Protein AF-0000000069710092 (afdb_homodimer)

Sequence (362 aa):
MDEVNGLPTQELNSLVKEAEQNPEAASFTFRSVTEWTGGFSNLTRIGEFEHAGETVDSPQFEIVGDEPEELLGDREGPNAVELLLGAIGSCLSVTYAGHATAKGIEIDDMEFEFEGALDLRGFFGLGDVRAGYDEIDCTAHIETEAPDEAIEELHEEVRQTSPLYDNVTNQVDLNINLEIEMDEVNGLPTQELNSLVKEAEQNPEAASFTFRSVTEWTGGFSNLTRIGEFEHAGETVDSPQFEIVGDEPEELLGDREGPNAVELLLGAIGSCLSVTYAGHATAKGIEIDDMEFEFEGALDLRGFFGLGDVRAGYDEIDCTAHIETEAPDEAIEELHEEVRQTSPLYDNVTNQVDLNINLEIE

InterPro domains:
  IPR003718 OsmC/Ohr conserved domain [PF02566] (73-176)
  IPR015946 K homology domain-like, alpha/beta [G3DSA:3.30.300.20] (1-168)
  IPR036102 OsmC/Ohr superfamily [SSF82784] (5-179)
  IPR052924 OsmC/Ohr hydroperoxide reductase [PTHR35368] (10-179)

Secondary structure (DSSP, 8-state):
--EETTEEHHHHHHHHHHHHH-GGGGEEEEEEEEEEEETTEEEEEE--EEETTEEE--PPEEEEE---GGGT---SS--HHHHHHHHHHHHHHHHHHHHHHHTT---SEEEEEEEEEEEHHHHTT-SS--SS-SEEEEEEEEE-SS-HHHHHHHHHHHHHH-HHHHHHHS--EEEEEEEE-/--EETTEEHHHHHHHHHHHHH-GGGGEEEEEEEEEEEETTEEEEEE--EEETTEEE--PPEEEEE---GGGT---SS--HHHHHHHHHHHHHHHHHHHHHHHTT---SEEEEEEEEEEEHHHHTT-SS--SS-SEEEEEEEEE-SS-HHHHHHHHHHHHHH-HHHHHHHS--EEEEEEEE-

Nearest PDB structures (foldseek):
  2opl-assembly1_A  TM=9.654E-01  e=7.007E-20  Geobacter sulfurreducens
  2onf-assembly1_B  TM=8.599E-01  e=3.903E-05  Thermoplasma acidophilum
  2pn2-assembly1_A-2  TM=8.086E-01  e=4.675E-05  Psychrobacter arcticus 273-4
  6mjn-assembly2_C  TM=7.546E-01  e=2.890E-05  Legionella pneumophila
  3cje-assembly1_A-2  TM=5.849E-01  e=9.614E-05  Jannaschia sp. CCS1

Organism: NCBI:txid1604004

Radius of gyration: 20.35 Å; Cα contacts (8 Å, |Δi|>4): 922; chains: 2; bounding box: 46×61×43 Å

Solvent-accessible surface area (backbone atoms only — not comparable to full-atom values): 17662 Å² total; per-residue (Å²): 133,68,63,39,54,71,32,54,42,65,60,51,53,48,49,53,51,45,25,72,74,32,63,60,71,20,32,36,34,43,38,27,37,23,34,51,71,49,33,40,31,28,42,26,40,35,44,49,33,31,48,52,89,36,80,40,86,49,76,75,45,78,46,55,27,11,27,48,60,95,72,71,20,83,47,82,27,54,35,31,72,43,35,39,50,39,16,41,33,39,28,49,44,30,35,48,41,52,55,30,30,76,70,69,49,60,59,78,42,41,36,32,43,37,38,36,47,36,45,49,31,6,50,72,66,40,79,98,45,63,27,22,48,64,41,36,43,29,42,37,38,39,28,44,86,63,57,66,68,60,53,52,53,49,50,54,51,32,62,70,16,18,29,46,54,39,29,34,53,30,65,24,50,71,45,73,46,80,41,83,78,131,67,63,39,54,72,31,55,44,66,61,51,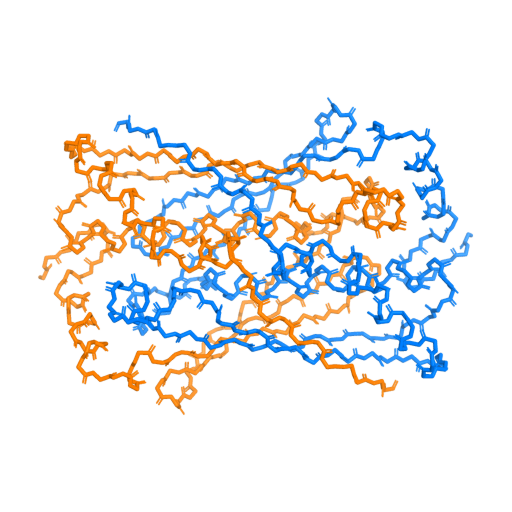53,47,50,52,52,46,26,73,76,32,61,59,72,20,32,35,35,43,37,29,37,23,36,52,70,49,32,40,32,28,40,25,40,36,43,49,33,31,49,54,89,36,80,40,88,49,76,73,44,80,47,54,26,11,26,47,60,96,72,72,21,83,46,81,27,54,34,32,70,45,35,38,50,39,16,42,33,39,27,49,44,31,36,48,42,53,54,29,30,77,70,70,48,58,60,76,42,42,38,32,43,38,39,34,46,36,46,51,32,6,50,72,66,39,82,99,45,64,27,22,49,65,41,36,44,30,41,37,38,38,30,44,86,63,57,67,67,60,51,54,53,48,50,56,50,33,62,70,15,19,30,46,54,39,30,35,53,30,66,24,52,73,44,74,46,80,41,83,78

pLDDT: mean 97.92, std 3.1, range [60.72, 99.0]

Foldseek 3Di:
DDDALNDDLVVLVVVVVCCVVPVLQVDKAFDKDKADDDDFKIKIKGFWIDGSRHIDGGDIDIAIEWDDVVVPTPCPHHHPLVVLVVVLQVLLVVLLSSVCSNVVFHWPDKDKDKDFDADCCCVVVHDPGHGHTPDMDMDIDTHGPDDPVVVVVSVVVSCVPRPSNPPVVDPDDDDDDDDDD/DDDALNDDLVVLVVLVVCCVVPVLQVDKAFDKDKADDDDFKIKIKGFWIDGSRHIDGGDIDIAIEWDDVVVPTPCPHHHPLVVLVVVLQVLLVVLLSSVCSNVVFHWPDKDKDKDFDADCCCVVVHDDGHGHTPDMDMDIDTHGPDDPVVVVVSVVVSCVPRPSNPPVVDPDDDDDDDDDD

Structure (mmCIF, N/CA/C/O backbone):
data_AF-0000000069710092-model_v1
#
loop_
_entity.id
_entity.type
_entity.pdbx_description
1 polymer 'OsmC family protein'
#
loop_
_atom_site.group_PDB
_atom_site.id
_atom_site.type_symbol
_atom_site.label_atom_id
_atom_site.label_alt_id
_atom_site.label_comp_id
_atom_site.label_asym_id
_atom_site.label_entity_id
_atom_site.label_seq_id
_atom_site.pdbx_PDB_ins_code
_atom_site.Cartn_x
_atom_site.Cartn_y
_atom_site.Cartn_z
_atom_site.occupancy
_atom_site.B_iso_or_equiv
_atom_site.auth_seq_id
_atom_site.auth_comp_id
_atom_site.auth_asym_id
_atom_site.auth_atom_id
_atom_site.pdbx_PDB_model_num
ATOM 1 N N . MET A 1 1 ? -5.082 -35.406 -2.625 1 60.72 1 MET A N 1
ATOM 2 C CA . MET A 1 1 ? -5.336 -34.281 -3.533 1 60.72 1 MET A CA 1
ATOM 3 C C . MET A 1 1 ? -4.035 -33.562 -3.898 1 60.72 1 MET A C 1
ATOM 5 O O . MET A 1 1 ? -3.131 -33.469 -3.068 1 60.72 1 MET A O 1
ATOM 9 N N . ASP A 1 2 ? -3.771 -33.25 -5.254 1 88.69 2 ASP A N 1
ATOM 10 C CA . ASP A 1 2 ? -2.457 -32.812 -5.691 1 88.69 2 ASP A CA 1
ATOM 11 C C . ASP A 1 2 ? -2.207 -31.359 -5.266 1 88.69 2 ASP A C 1
ATOM 13 O O . ASP A 1 2 ? -3.109 -30.516 -5.332 1 88.69 2 ASP A O 1
ATOM 17 N N . GLU A 1 3 ? -1.339 -31.188 -4.41 1 95.38 3 GLU A N 1
ATOM 18 C CA . GLU A 1 3 ? -0.888 -29.891 -3.918 1 95.38 3 GLU A CA 1
ATOM 19 C C . GLU A 1 3 ? 0.403 -29.453 -4.609 1 95.38 3 GLU A C 1
ATOM 21 O O . GLU A 1 3 ? 1.307 -30.266 -4.812 1 95.38 3 GLU A O 1
ATOM 26 N N . VAL A 1 4 ? 0.345 -28.219 -5.141 1 97.69 4 VAL A N 1
ATOM 27 C CA . VAL A 1 4 ? 1.539 -27.578 -5.676 1 97.69 4 VAL A CA 1
ATOM 28 C C . VAL A 1 4 ? 1.741 -26.219 -5.012 1 97.69 4 VAL A C 1
ATOM 30 O O . VAL A 1 4 ? 0.796 -25.438 -4.883 1 97.69 4 VAL A O 1
ATOM 33 N N . ASN A 1 5 ? 2.98 -25.969 -4.469 1 98.56 5 ASN A N 1
ATOM 34 C CA . ASN A 1 5 ? 3.334 -24.688 -3.854 1 98.56 5 ASN A CA 1
ATOM 35 C C . ASN A 1 5 ? 2.473 -24.406 -2.629 1 98.56 5 ASN A C 1
ATOM 37 O O . ASN A 1 5 ? 2.18 -23.25 -2.33 1 98.56 5 ASN A O 1
ATOM 41 N N . GLY A 1 6 ? 1.944 -25.375 -2.006 1 98.06 6 GLY A N 1
ATOM 42 C CA . GLY A 1 6 ? 1.119 -25.203 -0.822 1 98.06 6 GLY A CA 1
ATOM 43 C C . GLY A 1 6 ? -0.335 -24.906 -1.145 1 98.06 6 GLY A C 1
ATOM 44 O O . GLY A 1 6 ? -1.106 -24.516 -0.267 1 98.06 6 GLY A O 1
ATOM 45 N N . LEU A 1 7 ? -0.777 -25.094 -2.416 1 98.62 7 LEU A N 1
ATOM 46 C CA . LEU A 1 7 ? -2.145 -24.812 -2.836 1 98.62 7 LEU A CA 1
ATOM 47 C C . LEU A 1 7 ? -2.807 -26.062 -3.402 1 98.62 7 LEU A C 1
ATOM 49 O O . LEU A 1 7 ? -2.174 -26.828 -4.137 1 98.62 7 LEU A O 1
ATOM 53 N N . PRO A 1 8 ? -4.031 -26.25 -2.98 1 97.94 8 PRO A N 1
ATOM 54 C CA . PRO A 1 8 ? -4.766 -27.359 -3.598 1 97.94 8 PRO A CA 1
ATOM 55 C C . PRO A 1 8 ? -5.117 -27.094 -5.059 1 97.94 8 PRO A C 1
ATOM 57 O O . PRO A 1 8 ? -6.012 -26.297 -5.348 1 97.94 8 PRO A O 1
ATOM 60 N N . THR A 1 9 ? -4.484 -27.828 -5.953 1 97.38 9 THR A N 1
ATOM 61 C CA . THR A 1 9 ? -4.539 -27.516 -7.379 1 97.38 9 THR A CA 1
ATOM 62 C C . THR A 1 9 ? -5.961 -27.672 -7.91 1 97.38 9 THR A C 1
ATOM 64 O O . THR A 1 9 ? -6.422 -26.844 -8.695 1 97.38 9 THR A O 1
ATOM 67 N N . GLN A 1 10 ? -6.68 -28.641 -7.5 1 97.12 10 GLN A N 1
ATOM 68 C CA . GLN A 1 10 ? -8.039 -28.859 -7.98 1 97.12 10 GLN A CA 1
ATOM 69 C C . GLN A 1 10 ? -8.977 -27.75 -7.508 1 97.12 10 GLN A C 1
ATOM 71 O O . GLN A 1 10 ? -9.828 -27.281 -8.266 1 97.12 10 GLN A O 1
ATOM 76 N N . GLU A 1 11 ? 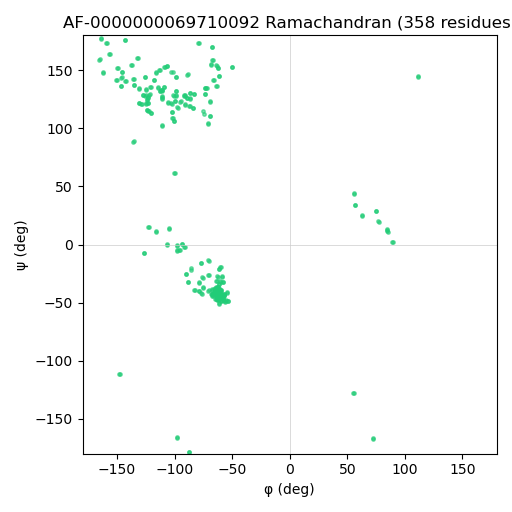-8.82 -27.359 -6.234 1 97.81 11 GLU A N 1
ATOM 77 C CA . GLU A 1 11 ? -9.648 -26.281 -5.707 1 97.81 11 GLU A CA 1
ATOM 78 C C . GLU A 1 11 ? -9.336 -24.969 -6.406 1 97.81 11 GLU A C 1
ATOM 80 O O . GLU A 1 11 ? -10.234 -24.156 -6.633 1 97.81 11 GLU A O 1
ATOM 85 N N . LEU A 1 12 ? -8.102 -24.734 -6.699 1 98.06 12 LEU A N 1
ATOM 86 C CA . LEU A 1 12 ? -7.727 -23.531 -7.434 1 98.06 12 LEU A CA 1
ATOM 87 C C . LEU A 1 12 ? -8.367 -23.516 -8.812 1 98.06 12 LEU A C 1
ATOM 89 O O . LEU A 1 12 ? -8.945 -22.516 -9.227 1 98.06 12 LEU A O 1
ATOM 93 N N . ASN A 1 13 ? -8.266 -24.656 -9.508 1 96.62 13 ASN A N 1
ATOM 94 C CA . ASN A 1 13 ? -8.875 -24.75 -10.828 1 96.62 13 ASN A CA 1
ATOM 95 C C . ASN A 1 13 ? -10.383 -24.578 -10.758 1 96.62 13 ASN A C 1
ATOM 97 O O . ASN A 1 13 ? -10.984 -23.984 -11.664 1 96.62 13 ASN A O 1
ATOM 101 N N . SER A 1 14 ? -10.961 -25.094 -9.727 1 97.19 14 SER A N 1
ATOM 102 C CA . SER A 1 14 ? -12.398 -24.922 -9.531 1 97.19 14 SER A CA 1
ATOM 103 C C . SER A 1 14 ? -12.75 -23.453 -9.312 1 97.19 14 SER A C 1
ATOM 105 O O . SER A 1 14 ? -13.789 -22.984 -9.789 1 97.19 14 SER A O 1
ATOM 107 N N . LEU A 1 15 ? -11.938 -22.766 -8.547 1 97 15 LEU A N 1
ATOM 108 C CA . LEU A 1 15 ? -12.148 -21.344 -8.312 1 97 15 LEU A CA 1
ATOM 109 C C . LEU A 1 15 ? -12.086 -20.547 -9.617 1 97 15 LEU A C 1
ATOM 111 O O . LEU A 1 15 ? -12.891 -19.656 -9.844 1 97 15 LEU A O 1
ATOM 115 N N . VAL A 1 16 ? -11.188 -20.859 -10.5 1 96.81 16 VAL A N 1
ATOM 116 C CA . VAL A 1 16 ? -11.047 -20.203 -11.797 1 96.81 16 VAL A CA 1
ATOM 117 C C . VAL A 1 16 ? -12.297 -20.438 -12.633 1 96.81 16 VAL A C 1
ATOM 119 O O . VAL A 1 16 ? -12.859 -19.484 -13.203 1 96.81 16 VAL A O 1
ATOM 122 N N . LYS A 1 17 ? -12.719 -21.672 -12.664 1 96.62 17 LYS A N 1
ATOM 123 C CA . LYS A 1 17 ? -13.891 -22.031 -13.445 1 96.62 17 LYS A CA 1
ATOM 124 C C . LYS A 1 17 ? -15.141 -21.328 -12.922 1 96.62 17 LYS A C 1
ATOM 126 O O . LYS A 1 17 ? -15.969 -20.859 -13.695 1 96.62 17 LYS A O 1
ATOM 131 N N . GLU A 1 18 ?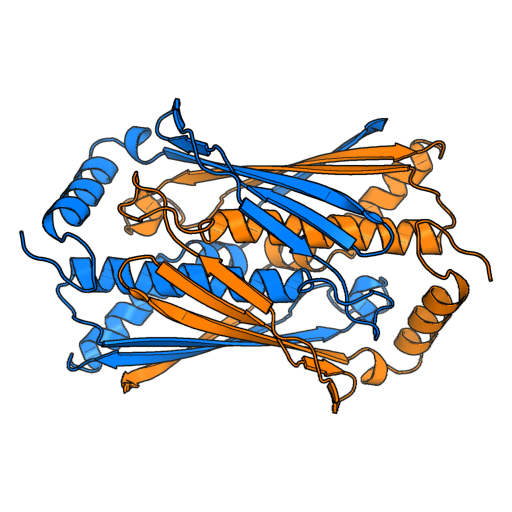 -15.227 -21.312 -11.625 1 96.81 18 GLU A N 1
ATOM 132 C CA . GLU A 1 18 ? -16.375 -20.641 -11.016 1 96.81 18 GLU A CA 1
ATOM 133 C C . GLU A 1 18 ? -16.375 -19.141 -11.352 1 96.81 18 GLU A C 1
ATOM 135 O O . GLU A 1 18 ? -17.422 -18.578 -11.68 1 96.81 18 GLU A O 1
ATOM 140 N N . ALA A 1 19 ? -15.227 -18.516 -11.25 1 95.88 19 ALA A N 1
ATOM 141 C CA . ALA A 1 19 ? -15.125 -17.094 -11.578 1 95.88 19 ALA A CA 1
ATOM 142 C C . ALA A 1 19 ? -15.508 -16.828 -13.031 1 95.88 19 ALA A C 1
ATOM 144 O O . ALA A 1 19 ? -16.156 -15.828 -13.344 1 95.88 19 ALA A O 1
ATOM 145 N N . GLU A 1 20 ? -15.117 -17.703 -13.883 1 95.06 20 GLU A N 1
ATOM 146 C CA . GLU A 1 20 ? -15.398 -17.578 -15.305 1 95.06 20 GLU A CA 1
ATOM 147 C C . GLU A 1 20 ? -16.891 -17.719 -15.594 1 95.06 20 GLU A C 1
ATOM 149 O O . GLU A 1 20 ? -17.453 -16.984 -16.406 1 95.06 20 GLU A O 1
ATOM 154 N N . GLN A 1 21 ? -17.531 -18.609 -14.898 1 96 21 GLN A N 1
ATOM 155 C CA . GLN A 1 21 ? -18.891 -19 -15.203 1 96 21 GLN A CA 1
ATOM 156 C C . GLN A 1 21 ? -19.891 -18.125 -14.453 1 96 21 GLN A C 1
ATOM 158 O O . GLN A 1 21 ? -21.031 -17.953 -14.891 1 96 21 GLN A O 1
ATOM 163 N N . ASN A 1 22 ? -19.469 -17.578 -13.352 1 95.19 22 ASN A N 1
ATOM 164 C CA . ASN A 1 22 ? -20.344 -16.812 -12.469 1 95.19 22 ASN A CA 1
ATOM 165 C C . ASN A 1 22 ? -19.672 -15.531 -12 1 95.19 22 ASN A C 1
ATOM 167 O O . ASN A 1 22 ? -19.188 -15.461 -10.867 1 95.19 22 ASN A O 1
ATOM 171 N N . PRO A 1 23 ? -19.844 -14.516 -12.773 1 92.31 23 PRO A N 1
ATOM 172 C CA . PRO A 1 23 ? -19.172 -13.258 -12.445 1 92.31 23 PRO A CA 1
ATOM 173 C C . PRO A 1 23 ? -19.531 -12.734 -11.055 1 92.31 23 PRO A C 1
ATOM 175 O O . PRO A 1 23 ? -18.703 -12.109 -10.391 1 92.31 23 PRO A O 1
ATOM 178 N N . GLU A 1 24 ? -20.703 -12.961 -10.57 1 93.94 24 GLU A N 1
ATOM 179 C CA . GLU A 1 24 ? -21.109 -12.508 -9.242 1 93.94 24 GLU A CA 1
ATOM 180 C C . GLU A 1 24 ? -20.266 -13.172 -8.148 1 93.94 24 GLU A C 1
ATOM 182 O O . GLU A 1 24 ? -19.938 -12.539 -7.141 1 93.94 24 GLU A O 1
ATOM 187 N N . ALA A 1 25 ? -19.922 -14.414 -8.359 1 95.19 25 ALA A N 1
ATOM 188 C CA . ALA A 1 25 ? -19.141 -15.172 -7.395 1 95.19 25 ALA A CA 1
ATOM 189 C C . ALA A 1 25 ? -17.688 -14.672 -7.355 1 95.19 25 ALA A C 1
ATOM 191 O O . ALA A 1 25 ? -16.953 -14.961 -6.414 1 95.19 25 ALA A O 1
ATOM 192 N N . ALA A 1 26 ? -17.25 -13.859 -8.344 1 97.19 26 ALA A N 1
ATOM 193 C CA . ALA A 1 26 ? -15.891 -13.359 -8.445 1 97.19 26 ALA A CA 1
ATOM 194 C C . ALA A 1 26 ? -15.758 -11.984 -7.789 1 97.19 26 ALA A C 1
ATOM 196 O O . ALA A 1 26 ? -14.664 -11.422 -7.738 1 97.19 26 ALA A O 1
ATOM 197 N N . SER A 1 27 ? -16.906 -11.492 -7.223 1 97.75 27 SER A N 1
ATOM 198 C CA . SER A 1 27 ? -16.953 -10.125 -6.723 1 97.75 27 SER A CA 1
ATOM 199 C C . SER A 1 27 ? -16.516 -10.062 -5.258 1 97.75 27 SER A C 1
ATOM 201 O O . SER A 1 27 ? -17.109 -10.727 -4.406 1 97.75 27 SER A O 1
ATOM 20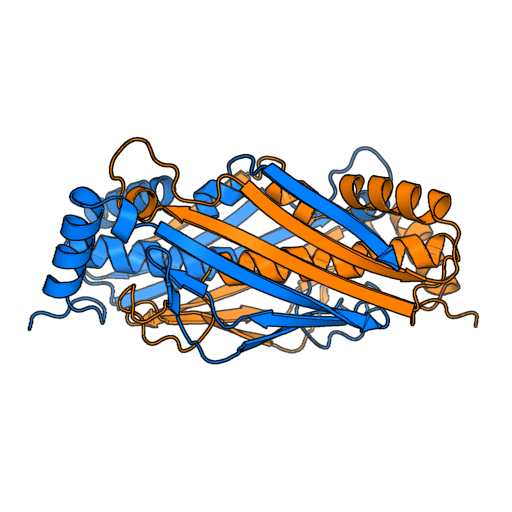3 N N . PHE A 1 28 ? -15.531 -9.219 -4.957 1 98.56 28 PHE A N 1
ATOM 204 C CA . PHE A 1 28 ? -15.062 -8.938 -3.605 1 98.56 28 PHE A CA 1
ATOM 205 C C . PHE A 1 28 ? -15.086 -7.441 -3.322 1 98.56 28 PHE A C 1
ATOM 207 O O . PHE A 1 28 ? -14.836 -6.629 -4.215 1 98.56 28 PHE A O 1
ATOM 214 N N . THR A 1 29 ? -15.406 -7.039 -2.115 1 98.75 29 THR A N 1
ATOM 215 C CA . THR A 1 29 ? -15.195 -5.691 -1.601 1 98.75 29 THR A CA 1
ATOM 216 C C . THR A 1 29 ? -14.383 -5.727 -0.31 1 98.75 29 THR A C 1
ATOM 218 O O . THR A 1 29 ? -14.758 -6.402 0.65 1 98.75 29 THR A O 1
ATOM 221 N N . PHE A 1 30 ? -13.273 -5.062 -0.326 1 98.88 30 PHE A N 1
ATOM 222 C CA . PHE A 1 30 ? -12.414 -5.012 0.854 1 98.88 30 PHE A CA 1
ATOM 223 C C . PHE A 1 30 ? -12.484 -3.645 1.519 1 98.88 30 PHE A C 1
ATOM 225 O O . PHE A 1 30 ? -12.781 -2.643 0.861 1 98.88 30 PHE A O 1
ATOM 232 N N . ARG A 1 31 ? -12.219 -3.664 2.824 1 98.81 31 ARG A N 1
ATOM 233 C CA . ARG A 1 31 ? -12.367 -2.459 3.635 1 98.81 31 ARG A CA 1
ATOM 234 C C . ARG A 1 31 ? -11.195 -2.307 4.602 1 98.81 31 ARG A C 1
ATOM 236 O O . ARG A 1 31 ? -10.547 -3.291 4.957 1 98.81 31 ARG A O 1
ATOM 243 N N . SER A 1 32 ? -10.922 -1.107 5 1 98.94 32 SER A N 1
ATOM 244 C CA . SER A 1 32 ? -10.016 -0.768 6.094 1 98.94 32 SER A CA 1
ATOM 245 C C . SER A 1 32 ? -10.445 0.526 6.781 1 98.94 32 SER A C 1
ATOM 247 O O . SER A 1 32 ? -11.164 1.335 6.199 1 98.94 32 SER A O 1
ATOM 249 N N . VAL A 1 33 ? -10.117 0.64 8.023 1 98.94 33 VAL A N 1
ATOM 250 C CA . VAL A 1 33 ? -10.289 1.876 8.781 1 98.94 33 VAL A CA 1
ATOM 251 C C . VAL A 1 33 ? -8.945 2.299 9.383 1 98.94 33 VAL A C 1
ATOM 253 O O . VAL A 1 33 ? -8.297 1.513 10.07 1 98.94 33 VAL A O 1
ATOM 256 N N . THR A 1 34 ? -8.523 3.486 9.109 1 99 34 THR A N 1
ATOM 257 C CA . THR A 1 34 ? -7.32 4.051 9.711 1 99 34 THR A CA 1
ATOM 258 C C . THR A 1 34 ? -7.676 5.184 10.672 1 99 34 THR A C 1
ATOM 260 O O . THR A 1 34 ? -8.391 6.113 10.297 1 99 34 THR A O 1
ATOM 263 N N . GLU A 1 35 ? -7.176 5.078 11.828 1 98.94 35 GLU A N 1
ATOM 264 C CA . GLU A 1 35 ? -7.375 6.098 12.852 1 98.94 35 GLU A CA 1
ATOM 265 C C . GLU A 1 35 ? -6.07 6.828 13.164 1 98.94 35 GLU A C 1
ATOM 267 O O . GLU A 1 35 ? -5.031 6.195 13.359 1 98.94 35 GLU A O 1
ATOM 272 N N . TRP A 1 36 ? -6.172 8.109 13.195 1 98.94 36 TRP A N 1
ATOM 273 C CA . TRP A 1 36 ? -5.055 8.93 13.648 1 98.94 36 TRP A CA 1
ATOM 274 C C . TRP A 1 36 ? -4.879 8.82 15.156 1 98.94 36 TRP A C 1
ATOM 276 O O . TRP A 1 36 ? -5.852 8.898 15.906 1 98.94 36 TRP A O 1
ATOM 286 N N . THR A 1 37 ? -3.604 8.648 15.625 1 98.88 37 THR A N 1
ATOM 287 C CA . THR A 1 37 ? -3.393 8.469 17.062 1 98.88 37 THR A CA 1
ATOM 288 C C . THR A 1 37 ? -2.439 9.531 17.594 1 98.88 37 THR A C 1
ATOM 290 O O . THR A 1 37 ? -1.86 9.359 18.672 1 98.88 37 THR A O 1
ATOM 293 N N . GLY A 1 38 ? -2.205 10.609 16.812 1 98.69 38 GLY A N 1
ATOM 294 C CA . GLY A 1 38 ? -1.372 11.727 17.234 1 98.69 38 GLY A CA 1
ATOM 295 C C . GLY A 1 38 ? -0.069 11.828 16.469 1 98.69 38 GLY A C 1
ATOM 296 O O . GLY A 1 38 ? 0.569 10.812 16.188 1 98.69 38 GLY A O 1
ATOM 297 N N . GLY A 1 39 ? 0.357 13.047 16.234 1 98.75 39 GLY A N 1
ATOM 298 C CA . GLY A 1 39 ? 1.536 13.203 15.398 1 98.75 39 GLY A CA 1
ATOM 299 C C . GLY A 1 39 ? 1.403 12.523 14.047 1 98.75 39 GLY A C 1
ATOM 300 O O . GLY A 1 39 ? 0.433 12.758 13.32 1 98.75 39 GLY A O 1
ATOM 301 N N . PHE A 1 40 ? 2.404 11.719 13.789 1 98.88 40 PHE A N 1
ATOM 302 C CA . PHE A 1 40 ? 2.365 11.008 12.523 1 98.88 40 PHE A CA 1
ATOM 303 C C . PHE A 1 40 ? 1.996 9.547 12.734 1 98.88 40 PHE A C 1
ATOM 305 O O . PHE A 1 40 ? 2.16 8.719 11.836 1 98.88 40 PHE A O 1
ATOM 312 N N . SER A 1 41 ? 1.502 9.25 13.977 1 98.88 41 SER A N 1
ATOM 313 C CA . SER A 1 41 ? 1.139 7.879 14.312 1 98.88 41 SER A CA 1
ATOM 314 C C . SER A 1 41 ? -0.309 7.582 13.938 1 98.88 41 SER A C 1
ATOM 316 O O . SER A 1 41 ? -1.166 8.461 14 1 98.88 41 SER A O 1
ATOM 318 N N . ASN A 1 42 ? -0.56 6.402 13.555 1 98.94 42 ASN A N 1
ATOM 319 C CA . ASN A 1 42 ? -1.901 5.949 13.203 1 98.94 42 ASN A CA 1
ATOM 320 C C . ASN A 1 42 ? -2.033 4.434 13.336 1 98.94 42 ASN A C 1
ATOM 322 O O . ASN A 1 42 ? -1.031 3.73 13.477 1 98.94 42 ASN A O 1
ATOM 326 N N . LEU A 1 43 ? -3.252 3.986 13.367 1 98.94 43 LEU A N 1
ATOM 327 C CA . LEU A 1 43 ? -3.592 2.568 13.445 1 98.94 43 LEU A CA 1
ATOM 328 C C . LEU A 1 43 ? -4.629 2.201 12.391 1 98.94 43 LEU A C 1
ATOM 330 O O . LEU A 1 43 ? -5.699 2.809 12.328 1 98.94 43 LEU A O 1
ATOM 334 N N . THR A 1 44 ? -4.289 1.261 11.539 1 99 44 THR A N 1
ATOM 335 C CA . THR A 1 44 ? -5.219 0.718 10.547 1 99 44 THR A CA 1
ATOM 336 C C . THR A 1 44 ? -5.805 -0.606 11.031 1 99 44 THR A C 1
ATOM 338 O O . THR A 1 44 ? -5.078 -1.463 11.547 1 99 44 THR A O 1
ATOM 341 N N . ARG A 1 45 ? -7.027 -0.733 10.945 1 98.94 45 ARG A N 1
ATOM 342 C CA . ARG A 1 45 ? -7.73 -1.981 11.219 1 98.94 45 ARG A CA 1
ATOM 343 C C . ARG A 1 45 ? -8.352 -2.557 9.953 1 98.94 45 ARG A C 1
ATOM 345 O O . ARG A 1 45 ? -8.938 -1.823 9.156 1 98.94 45 ARG A O 1
ATOM 352 N N . ILE A 1 46 ? -8.141 -3.838 9.734 1 98.88 46 ILE A N 1
ATOM 353 C CA . ILE A 1 46 ? -8.656 -4.605 8.609 1 98.88 46 ILE A CA 1
ATOM 354 C C . ILE A 1 46 ? -9.383 -5.848 9.125 1 98.88 46 ILE A C 1
ATOM 356 O O . ILE A 1 46 ? -8.836 -6.602 9.93 1 98.88 46 ILE A O 1
ATOM 360 N N . GLY A 1 47 ? -10.594 -6.086 8.695 1 97.5 47 GLY A N 1
ATOM 361 C CA . GLY A 1 47 ? -11.391 -7.195 9.195 1 97.5 47 GLY A CA 1
ATOM 362 C C . GLY A 1 47 ? -12.336 -7.762 8.148 1 97.5 47 GLY A C 1
ATOM 363 O O . GLY A 1 47 ? -11.898 -8.18 7.074 1 97.5 47 GLY A O 1
ATOM 364 N N . GLU A 1 48 ? -13.633 -7.531 8.391 1 98.12 48 GLU A N 1
ATOM 365 C CA . GLU A 1 48 ? -14.648 -8.125 7.527 1 98.12 48 GLU A CA 1
ATOM 366 C C . GLU A 1 48 ? -14.539 -7.59 6.102 1 98.12 48 GLU A C 1
ATOM 368 O O . GLU A 1 48 ? -14.016 -6.496 5.883 1 98.12 48 GLU A O 1
ATOM 373 N N . PHE A 1 49 ? -14.992 -8.375 5.18 1 98.75 49 PHE A N 1
ATOM 374 C CA . PHE A 1 49 ? -15.094 -8.016 3.771 1 98.75 49 PHE A CA 1
ATOM 375 C C . PHE A 1 49 ? -16.359 -8.617 3.15 1 98.75 49 PHE A C 1
ATOM 377 O O . PHE A 1 49 ? -17.141 -9.258 3.844 1 98.75 49 PHE A O 1
ATOM 384 N N . GLU A 1 50 ? -16.594 -8.289 1.913 1 98.69 50 GLU A N 1
ATOM 385 C CA . GLU A 1 50 ? -17.75 -8.836 1.209 1 98.69 50 GLU A CA 1
ATOM 386 C C . GLU A 1 50 ? -17.312 -9.75 0.065 1 98.69 50 GLU A C 1
ATOM 388 O O . GLU A 1 50 ? -16.359 -9.438 -0.653 1 98.69 50 GLU A O 1
ATOM 393 N N . HIS A 1 51 ? -17.922 -10.875 -0.078 1 98.44 51 HIS A N 1
ATOM 394 C CA . HIS A 1 51 ? -17.781 -11.805 -1.191 1 98.44 51 HIS A CA 1
ATOM 395 C C . HIS A 1 51 ? -19.141 -12.195 -1.754 1 98.44 51 HIS A C 1
ATOM 397 O O . HIS A 1 51 ? -20 -12.695 -1.022 1 98.44 51 HIS A O 1
ATOM 403 N N . ALA A 1 52 ? -19.344 -11.914 -3.041 1 97.06 52 ALA A N 1
ATOM 404 C CA . ALA A 1 52 ? -20.578 -12.266 -3.738 1 97.06 52 ALA A CA 1
ATOM 405 C C . ALA A 1 52 ? -21.797 -11.664 -3.031 1 97.06 52 ALA A C 1
ATOM 407 O O . ALA A 1 52 ? -22.812 -12.344 -2.852 1 97.06 52 ALA A O 1
ATOM 408 N N . GLY A 1 53 ? -21.594 -10.477 -2.459 1 95.69 53 GLY A N 1
ATOM 409 C CA . GLY A 1 53 ? -22.703 -9.727 -1.881 1 95.69 53 GLY A CA 1
ATOM 410 C C . GLY A 1 53 ? -22.953 -10.055 -0.421 1 95.69 53 GLY A C 1
ATOM 411 O O . GLY A 1 53 ? -23.844 -9.492 0.206 1 95.69 53 GLY A O 1
ATOM 412 N N . GLU A 1 54 ? -22.125 -10.898 0.099 1 97.75 54 GLU A N 1
ATOM 413 C CA . GLU A 1 54 ? -22.297 -11.305 1.489 1 97.75 54 GLU A CA 1
ATOM 414 C C . GLU A 1 54 ? -21.094 -10.914 2.338 1 97.75 54 GLU A C 1
ATOM 416 O O . GLU A 1 54 ? -19.953 -11.039 1.898 1 97.75 54 GLU A O 1
ATOM 421 N N . THR A 1 55 ? -21.391 -10.492 3.553 1 98.25 55 THR A N 1
ATOM 422 C CA . THR A 1 55 ? -20.312 -10.148 4.477 1 98.25 55 THR A CA 1
ATOM 423 C C . THR A 1 55 ? -19.625 -11.406 4.996 1 98.25 55 THR A C 1
ATOM 425 O O . THR A 1 55 ? -20.281 -12.367 5.398 1 98.25 55 THR A O 1
ATOM 428 N N . VAL A 1 56 ? -18.375 -11.406 4.91 1 98.5 56 VAL A N 1
ATOM 429 C CA . VAL A 1 56 ? -17.578 -12.508 5.445 1 98.5 56 VAL A CA 1
ATOM 430 C C . VAL A 1 56 ? -16.875 -12.07 6.73 1 98.5 56 VAL A C 1
ATOM 432 O O . VAL A 1 56 ? -16.141 -11.086 6.738 1 98.5 56 VAL A O 1
ATOM 435 N N . ASP A 1 57 ? -17.156 -12.805 7.797 1 97.5 57 ASP A N 1
ATOM 436 C CA . ASP A 1 57 ? -16.453 -12.555 9.055 1 97.5 57 ASP A CA 1
ATOM 437 C C . ASP A 1 57 ? -14.977 -12.891 8.93 1 97.5 57 ASP A C 1
ATOM 439 O O . ASP A 1 57 ? -14.602 -13.844 8.25 1 97.5 57 ASP A O 1
ATOM 443 N N . SER A 1 58 ? -14.211 -12.078 9.547 1 97.81 58 SER A N 1
ATOM 444 C CA . SER A 1 58 ? -12.766 -12.211 9.477 1 97.81 58 SER A CA 1
ATOM 445 C C . SER A 1 58 ? -12.102 -11.688 10.75 1 97.81 58 SER A C 1
ATOM 447 O O . SER A 1 58 ? -12.602 -10.75 11.375 1 97.81 58 SER A O 1
ATOM 449 N N . PRO A 1 59 ? -11.008 -12.367 11.242 1 97.81 59 PRO A N 1
ATOM 450 C CA . PRO A 1 59 ? -10.242 -11.719 12.305 1 97.81 59 PRO A CA 1
ATOM 451 C C . PRO A 1 59 ? -9.867 -10.273 11.961 1 97.81 59 PRO A C 1
ATOM 453 O O . PRO A 1 59 ? -9.766 -9.922 10.789 1 97.81 59 PRO A O 1
ATOM 456 N N . GLN A 1 60 ? -9.727 -9.547 13.023 1 98.56 60 GLN A N 1
ATOM 457 C CA . GLN A 1 60 ? -9.266 -8.18 12.812 1 98.56 60 GLN A CA 1
ATOM 458 C C . GLN A 1 60 ? -7.746 -8.094 12.883 1 98.56 60 GLN A C 1
ATOM 460 O O . GLN A 1 60 ? -7.129 -8.625 13.805 1 98.56 60 GLN A O 1
ATOM 465 N N . PHE A 1 61 ? -7.164 -7.52 11.914 1 98.94 61 PHE A N 1
ATOM 466 C CA . PHE A 1 61 ? -5.734 -7.227 11.891 1 98.94 61 PHE A CA 1
ATOM 467 C C . PHE A 1 61 ? -5.48 -5.754 12.18 1 98.94 61 PHE A C 1
ATOM 469 O O . PHE A 1 61 ? -6.309 -4.898 11.859 1 98.94 61 PHE A O 1
ATOM 476 N N . GLU A 1 62 ? -4.359 -5.496 12.805 1 98.88 62 GLU A N 1
ATOM 477 C CA . GLU A 1 62 ? -3.953 -4.125 13.102 1 98.88 62 GLU A CA 1
ATOM 478 C C . GLU A 1 62 ? -2.566 -3.826 12.539 1 98.88 62 GLU A C 1
ATOM 480 O O . GLU A 1 62 ? -1.663 -4.66 12.625 1 98.88 62 GLU A O 1
ATOM 485 N N . ILE A 1 63 ? -2.461 -2.738 11.898 1 98.88 63 ILE A N 1
ATOM 486 C CA . ILE A 1 63 ? -1.186 -2.244 11.398 1 98.88 63 ILE A CA 1
ATOM 487 C C . ILE A 1 63 ? -0.914 -0.85 11.953 1 98.88 63 ILE A C 1
ATOM 489 O O . ILE A 1 63 ? -1.701 0.076 11.742 1 98.88 63 ILE A O 1
ATOM 493 N N . VAL A 1 64 ? 0.184 -0.72 12.633 1 98.88 64 VAL A N 1
ATOM 494 C CA . VAL A 1 64 ? 0.626 0.576 13.133 1 98.88 64 VAL A CA 1
ATOM 495 C C . VAL A 1 64 ? 1.447 1.294 12.07 1 98.88 64 VAL A C 1
ATOM 497 O O . VAL A 1 64 ? 2.305 0.687 11.422 1 98.88 64 VAL A O 1
ATOM 500 N N . GLY A 1 65 ? 1.133 2.502 11.805 1 98.88 65 GLY A N 1
ATOM 501 C CA . GLY A 1 65 ? 1.926 3.357 10.938 1 98.88 65 GLY A CA 1
ATOM 502 C C . GLY A 1 65 ? 2.523 4.551 11.656 1 98.88 65 GLY A C 1
ATOM 503 O O . GLY A 1 65 ? 1.916 5.09 12.586 1 98.88 65 GLY A O 1
ATOM 504 N N . ASP A 1 66 ? 3.688 4.973 11.211 1 98.94 66 ASP A N 1
ATOM 505 C CA . ASP A 1 66 ? 4.34 6.16 11.758 1 98.94 66 ASP A CA 1
ATOM 506 C C . ASP A 1 66 ? 5.445 6.652 10.82 1 98.94 66 ASP A C 1
ATOM 508 O O . ASP A 1 66 ? 5.68 6.062 9.766 1 98.94 66 ASP A O 1
ATOM 512 N N . GLU A 1 67 ? 6.051 7.742 11.172 1 98.81 67 GLU A N 1
ATOM 513 C CA . GLU A 1 67 ? 7.207 8.25 10.438 1 98.81 67 GLU A CA 1
ATOM 514 C C . GLU A 1 67 ? 8.492 8.078 11.25 1 98.81 67 GLU A C 1
ATOM 516 O O . GLU A 1 67 ? 8.445 7.992 12.477 1 98.81 67 GLU A O 1
ATOM 521 N N . PRO A 1 68 ? 9.648 7.961 10.562 1 98.56 68 PRO A N 1
ATOM 522 C CA . PRO A 1 68 ? 10.906 7.93 11.312 1 98.56 68 PRO A CA 1
ATOM 523 C C . PRO A 1 68 ? 11.219 9.258 11.992 1 98.56 68 PRO A C 1
ATOM 525 O O . PRO A 1 68 ? 10.562 10.266 11.719 1 98.56 68 PRO A O 1
ATOM 528 N N . GLU A 1 69 ? 12.203 9.266 12.836 1 97.88 69 GLU A N 1
ATOM 529 C CA . GLU A 1 69 ? 12.57 10.453 13.602 1 97.88 69 GLU A CA 1
ATOM 530 C C . GLU A 1 69 ? 13.047 11.578 12.68 1 97.88 69 GLU A C 1
ATOM 532 O O . GLU A 1 69 ? 12.828 12.758 12.961 1 97.88 69 GLU A O 1
ATOM 537 N N . GLU A 1 70 ? 13.664 11.227 11.539 1 97.44 70 GLU A N 1
ATOM 538 C CA . GLU A 1 70 ? 14.125 12.18 10.539 1 97.44 70 GLU A CA 1
ATOM 539 C C . GLU A 1 70 ? 12.961 13 9.977 1 97.44 70 GLU A C 1
ATOM 541 O O . GLU A 1 70 ? 13.164 14.094 9.445 1 97.44 70 GLU A O 1
ATOM 546 N N . LEU A 1 71 ? 11.734 12.453 10.172 1 97.88 71 LEU A N 1
ATOM 547 C CA . LEU A 1 71 ? 10.531 13.133 9.703 1 97.88 71 LEU A CA 1
ATOM 548 C C . LEU A 1 71 ? 9.641 13.531 10.875 1 97.88 71 LEU A C 1
ATOM 550 O O . LEU A 1 71 ? 8.445 13.789 10.688 1 97.88 71 LEU A O 1
ATOM 554 N N . LEU A 1 72 ? 10.172 13.422 12.078 1 98.06 72 LEU A N 1
ATOM 555 C CA . LEU A 1 72 ? 9.562 13.922 13.305 1 98.06 72 LEU A CA 1
ATOM 556 C C . LEU A 1 72 ? 8.57 12.914 13.875 1 98.06 72 LEU A C 1
ATOM 558 O O . LEU A 1 72 ? 7.758 13.25 14.734 1 98.06 72 LEU A O 1
ATOM 562 N N . GLY A 1 73 ? 8.586 11.711 13.359 1 98.56 73 GLY A N 1
ATOM 563 C CA . GLY A 1 73 ? 7.812 10.641 13.969 1 98.56 73 GLY A CA 1
ATOM 564 C C . GLY A 1 73 ? 8.562 9.914 15.07 1 98.56 73 GLY A C 1
ATOM 565 O O . GLY A 1 73 ? 9.695 10.266 15.391 1 98.56 73 GLY A O 1
ATOM 566 N N . ASP A 1 74 ? 7.898 8.891 15.648 1 98.31 74 ASP A N 1
ATOM 567 C CA . ASP A 1 74 ? 8.492 8.094 16.719 1 98.31 74 ASP A CA 1
ATOM 568 C C . ASP A 1 74 ? 8.898 6.711 16.203 1 98.31 74 ASP A C 1
ATOM 570 O O . ASP A 1 74 ? 9.398 5.883 16.969 1 98.31 74 ASP A O 1
ATOM 574 N N . ARG A 1 75 ? 8.688 6.43 14.945 1 98.69 75 ARG A N 1
ATOM 575 C CA . ARG A 1 75 ? 9.047 5.18 14.281 1 98.69 75 ARG A CA 1
ATOM 576 C C . ARG A 1 75 ? 8.43 3.982 14.992 1 98.69 75 ARG A C 1
ATOM 578 O O . ARG A 1 75 ? 9.086 2.955 15.18 1 98.69 75 ARG A O 1
ATOM 585 N N . GLU A 1 76 ? 7.152 4.105 15.375 1 98.56 76 GLU A N 1
ATOM 586 C CA . GLU A 1 76 ? 6.434 3.012 16.016 1 98.56 76 GLU A CA 1
ATOM 587 C C . GLU A 1 76 ? 6 1.96 15 1 98.56 76 GLU A C 1
ATOM 589 O O . GLU A 1 76 ? 5.625 0.846 15.375 1 98.56 76 GLU A O 1
ATOM 594 N N . GLY A 1 77 ? 6.004 2.217 13.789 1 98.81 77 GLY A N 1
ATOM 595 C CA . GLY A 1 77 ? 5.676 1.378 12.648 1 98.81 77 GLY A CA 1
ATOM 596 C C . GLY A 1 77 ? 6.273 1.885 11.344 1 98.81 77 GLY A C 1
ATOM 597 O O . GLY A 1 77 ? 6.918 2.936 11.32 1 98.81 77 GLY A O 1
ATOM 598 N N . PRO A 1 78 ? 6.141 1.109 10.273 1 98.94 78 PRO A N 1
ATOM 599 C CA . PRO A 1 78 ? 6.57 1.594 8.961 1 98.94 78 PRO A CA 1
ATOM 600 C C . PRO A 1 78 ? 5.793 2.826 8.508 1 98.94 78 PRO A C 1
ATOM 602 O O . PRO A 1 78 ? 4.68 3.068 8.977 1 98.94 78 PRO A O 1
ATOM 605 N N . ASN A 1 79 ? 6.449 3.656 7.688 1 98.88 79 ASN A N 1
ATOM 606 C CA . ASN A 1 79 ? 5.676 4.746 7.102 1 98.88 79 ASN A CA 1
ATOM 607 C C . ASN A 1 79 ? 4.828 4.266 5.926 1 98.88 79 ASN A C 1
ATOM 609 O O . ASN A 1 79 ? 4.91 3.104 5.531 1 98.88 79 ASN A O 1
ATOM 613 N N . ALA A 1 80 ? 3.982 5.109 5.383 1 98.94 80 ALA A N 1
ATOM 614 C CA . ALA A 1 80 ? 2.961 4.758 4.398 1 98.94 80 ALA A CA 1
ATOM 615 C C . ALA A 1 80 ? 3.596 4.227 3.117 1 98.94 80 ALA A C 1
ATOM 617 O O . ALA A 1 80 ? 3.088 3.279 2.512 1 98.94 80 ALA A O 1
ATOM 618 N N . VAL A 1 81 ? 4.695 4.824 2.645 1 98.94 81 VAL A N 1
ATOM 619 C CA . VAL A 1 81 ? 5.289 4.422 1.373 1 98.94 81 VAL A CA 1
ATOM 620 C C . VAL A 1 81 ? 6.035 3.1 1.546 1 98.94 81 VAL A C 1
ATOM 622 O O . VAL A 1 81 ? 6.145 2.312 0.603 1 98.94 81 VAL A O 1
ATOM 625 N N . GLU A 1 82 ? 6.547 2.816 2.75 1 98.94 82 GLU A N 1
ATOM 626 C CA . GLU A 1 82 ? 7.07 1.489 3.057 1 98.94 82 GLU A CA 1
ATOM 627 C C . GLU A 1 82 ? 5.961 0.441 3.053 1 98.94 82 GLU A C 1
ATOM 629 O O . GLU A 1 82 ? 6.156 -0.674 2.564 1 98.94 82 GLU A O 1
ATOM 634 N N . LEU A 1 83 ? 4.812 0.782 3.621 1 98.94 83 LEU A N 1
ATOM 635 C CA . LEU A 1 83 ? 3.662 -0.113 3.592 1 98.94 83 LEU A CA 1
ATOM 636 C C . LEU A 1 83 ? 3.248 -0.418 2.156 1 98.94 83 LEU A C 1
ATOM 638 O O . LEU A 1 83 ? 2.859 -1.546 1.845 1 98.94 83 LEU A O 1
ATOM 642 N N . LEU A 1 84 ? 3.293 0.58 1.267 1 99 84 LEU A N 1
ATOM 643 C CA . LEU A 1 84 ? 3.002 0.36 -0.146 1 99 84 LEU A CA 1
ATOM 644 C C . LEU A 1 84 ? 3.938 -0.688 -0.737 1 99 84 LEU A C 1
ATOM 646 O O . LEU A 1 84 ? 3.49 -1.608 -1.425 1 99 84 LEU A O 1
ATOM 650 N N . LEU A 1 85 ? 5.289 -0.56 -0.466 1 99 85 LEU A N 1
ATOM 651 C CA . LEU A 1 85 ? 6.242 -1.548 -0.959 1 99 85 LEU A CA 1
ATOM 652 C C . LEU A 1 85 ? 5.879 -2.945 -0.466 1 99 85 LEU A C 1
ATOM 654 O O . LEU A 1 85 ? 5.922 -3.91 -1.233 1 99 85 LEU A O 1
ATOM 658 N N . GLY A 1 86 ? 5.512 -3.066 0.806 1 98.94 86 GLY A N 1
ATOM 659 C CA . GLY A 1 86 ? 5.094 -4.344 1.36 1 98.94 86 GLY A CA 1
ATOM 660 C C . GLY A 1 86 ? 3.855 -4.91 0.693 1 98.94 86 GLY A C 1
ATOM 661 O O . GLY A 1 86 ? 3.775 -6.113 0.442 1 98.94 86 GLY A O 1
ATOM 662 N N . ALA A 1 87 ? 2.869 -4.039 0.433 1 98.94 87 ALA A N 1
ATOM 663 C CA . ALA A 1 87 ? 1.645 -4.461 -0.24 1 98.94 87 ALA A CA 1
ATOM 664 C C . ALA A 1 87 ? 1.947 -5.02 -1.628 1 98.94 87 ALA A C 1
ATOM 666 O O . ALA A 1 87 ? 1.402 -6.055 -2.02 1 98.94 87 ALA A O 1
ATOM 667 N N . ILE A 1 88 ? 2.838 -4.34 -2.395 1 99 88 ILE A N 1
ATOM 668 C CA . ILE A 1 88 ? 3.215 -4.797 -3.729 1 99 88 ILE A CA 1
ATOM 669 C C . ILE A 1 88 ? 3.906 -6.152 -3.635 1 99 88 ILE A C 1
ATOM 671 O O . ILE A 1 88 ? 3.6 -7.07 -4.402 1 99 88 ILE A O 1
ATOM 675 N N . GLY A 1 89 ? 4.824 -6.277 -2.678 1 99 89 GLY A N 1
ATOM 676 C CA . GLY A 1 89 ? 5.508 -7.547 -2.494 1 99 89 GLY A CA 1
ATOM 677 C C . GLY A 1 89 ? 4.562 -8.695 -2.182 1 99 89 GLY A C 1
ATOM 678 O O . GLY A 1 89 ? 4.707 -9.789 -2.723 1 99 89 GLY A O 1
ATOM 679 N N . SER A 1 90 ? 3.625 -8.438 -1.313 1 98.94 90 SER A N 1
ATOM 680 C CA . SER A 1 90 ? 2.615 -9.438 -0.981 1 98.94 90 SER A CA 1
ATOM 681 C C . SER A 1 90 ? 1.82 -9.852 -2.215 1 98.94 90 SER A C 1
ATOM 683 O O . SER A 1 90 ? 1.583 -11.039 -2.438 1 98.94 90 SER A O 1
ATOM 685 N N . CYS A 1 91 ? 1.424 -8.938 -3.027 1 98.94 91 CYS A N 1
ATOM 686 C CA . CYS A 1 91 ? 0.631 -9.203 -4.223 1 98.94 91 CYS A CA 1
ATOM 687 C C . CYS A 1 91 ? 1.418 -10.039 -5.227 1 98.94 91 CYS A C 1
ATOM 689 O O . CYS A 1 91 ? 0.886 -10.992 -5.801 1 98.94 91 CYS A O 1
ATOM 691 N N . LEU A 1 92 ? 2.662 -9.609 -5.449 1 98.94 92 LEU A N 1
ATOM 692 C CA . LEU A 1 92 ? 3.496 -10.352 -6.383 1 98.94 92 LEU A CA 1
ATOM 693 C C . LEU A 1 92 ? 3.688 -11.797 -5.914 1 98.94 92 LEU A C 1
ATOM 695 O O . LEU A 1 92 ? 3.588 -12.727 -6.711 1 98.94 92 LEU A O 1
ATOM 699 N N . SER A 1 93 ? 3.945 -11.961 -4.621 1 98.94 93 SER A N 1
ATOM 700 C CA . SER A 1 93 ? 4.113 -13.289 -4.043 1 98.94 93 SER A CA 1
ATOM 701 C C . SER A 1 93 ? 2.906 -14.172 -4.332 1 98.94 93 SER A C 1
ATOM 703 O O . SER A 1 93 ? 3.053 -15.297 -4.812 1 98.94 93 SER A O 1
ATOM 705 N N . VAL A 1 94 ? 1.761 -13.648 -4.09 1 98.94 94 VAL A N 1
ATOM 706 C CA . VAL A 1 94 ? 0.503 -14.367 -4.277 1 98.94 94 VAL A CA 1
ATOM 707 C C . VAL A 1 94 ? 0.281 -14.641 -5.762 1 98.94 94 VAL A C 1
ATOM 709 O O . VAL A 1 94 ? -0.122 -15.742 -6.141 1 98.94 94 VAL A O 1
ATOM 712 N N . THR A 1 95 ? 0.533 -13.672 -6.602 1 98.94 95 THR A N 1
ATOM 713 C CA . THR A 1 95 ? 0.28 -13.805 -8.031 1 98.94 95 THR A CA 1
ATOM 714 C C . THR A 1 95 ? 1.211 -14.844 -8.656 1 98.94 95 THR A C 1
ATOM 716 O O . THR A 1 95 ? 0.771 -15.695 -9.422 1 98.94 95 THR A O 1
ATOM 719 N N . TYR A 1 96 ? 2.502 -14.789 -8.289 1 98.94 96 TYR A N 1
ATOM 720 C CA . TYR A 1 96 ? 3.416 -15.828 -8.758 1 98.94 96 TYR A CA 1
ATOM 721 C C . TYR A 1 96 ? 2.957 -17.203 -8.297 1 98.94 96 TYR A C 1
ATOM 723 O O . TYR A 1 96 ? 2.869 -18.141 -9.102 1 98.94 96 TYR A O 1
ATOM 731 N N . ALA A 1 97 ? 2.639 -17.359 -7.023 1 98.94 97 ALA A N 1
ATOM 732 C CA . ALA A 1 97 ? 2.264 -18.656 -6.461 1 98.94 97 ALA A CA 1
ATOM 733 C C . ALA A 1 97 ? 1.016 -19.219 -7.141 1 98.94 97 ALA A C 1
ATOM 735 O O . ALA A 1 97 ? 0.971 -20.391 -7.504 1 98.94 97 ALA A O 1
ATOM 736 N N . GLY A 1 98 ? 0.008 -18.375 -7.293 1 98.75 98 GLY A N 1
ATOM 737 C CA . GLY A 1 98 ? -1.24 -18.797 -7.906 1 98.75 98 GLY A CA 1
ATOM 738 C C . GLY A 1 98 ? -1.073 -19.266 -9.336 1 98.75 98 GLY A C 1
ATOM 739 O O . GLY A 1 98 ? -1.502 -20.375 -9.688 1 98.75 98 GLY A O 1
ATOM 740 N N . HIS A 1 99 ? -0.423 -18.469 -10.172 1 98.75 99 HIS A N 1
ATOM 741 C CA . HIS A 1 99 ? -0.271 -18.797 -11.586 1 98.75 99 HIS A CA 1
ATOM 742 C C . HIS A 1 99 ? 0.688 -19.969 -11.773 1 98.75 99 HIS A C 1
ATOM 744 O O . HIS A 1 99 ? 0.479 -20.812 -12.648 1 98.75 99 HIS A O 1
ATOM 750 N N . ALA A 1 100 ? 1.782 -20 -10.977 1 98.81 100 ALA A N 1
ATOM 751 C CA . ALA A 1 100 ? 2.682 -21.141 -11.039 1 98.81 100 ALA A CA 1
ATOM 752 C C . ALA A 1 100 ? 1.938 -22.438 -10.727 1 98.81 100 ALA A C 1
ATOM 754 O O . ALA A 1 100 ? 2.1 -23.438 -11.43 1 98.81 100 ALA A O 1
ATOM 755 N N . THR A 1 101 ? 1.109 -22.422 -9.719 1 98.69 101 THR A N 1
ATOM 756 C CA . THR A 1 101 ? 0.343 -23.594 -9.32 1 98.69 101 THR A CA 1
ATOM 757 C C . THR A 1 101 ? -0.606 -24.031 -10.438 1 98.69 101 THR A C 1
ATOM 759 O O . THR A 1 101 ? -0.679 -25.203 -10.773 1 98.69 101 THR A O 1
ATOM 762 N N . ALA A 1 102 ? -1.314 -23.078 -11 1 97.44 102 ALA A N 1
ATOM 763 C CA . ALA A 1 102 ? -2.246 -23.375 -12.094 1 97.44 102 ALA A CA 1
ATOM 764 C C . ALA A 1 102 ? -1.529 -24.016 -13.273 1 97.44 102 ALA A C 1
ATOM 766 O O . ALA A 1 102 ? -2.117 -24.812 -14 1 97.44 102 ALA A O 1
ATOM 767 N N . LYS A 1 103 ? -0.245 -23.734 -13.438 1 97.25 103 LYS A N 1
ATOM 768 C CA . LYS A 1 103 ? 0.537 -24.219 -14.57 1 97.25 103 LYS A CA 1
ATOM 769 C C . LYS A 1 103 ? 1.335 -25.453 -14.195 1 97.25 103 LYS A C 1
ATOM 771 O O . LYS A 1 103 ? 2.055 -26.016 -15.023 1 97.25 103 LYS A O 1
ATOM 776 N N . GLY A 1 104 ? 1.29 -25.812 -12.93 1 97.06 104 GLY A N 1
ATOM 777 C CA . GLY A 1 104 ? 2.033 -26.969 -12.453 1 97.06 104 GLY A CA 1
ATOM 778 C C . GLY A 1 104 ? 3.514 -26.703 -12.266 1 97.06 104 GLY A C 1
ATOM 779 O O . GLY A 1 104 ? 4.332 -27.625 -12.312 1 97.06 104 GLY A O 1
ATOM 780 N N . ILE A 1 105 ? 3.914 -25.453 -12.164 1 98.44 105 ILE A N 1
ATOM 781 C CA . ILE A 1 105 ? 5.301 -25.047 -11.945 1 98.44 105 ILE A CA 1
ATOM 782 C C . ILE A 1 105 ? 5.598 -25.031 -10.445 1 98.44 105 ILE A C 1
ATOM 784 O O . ILE A 1 105 ? 4.977 -24.281 -9.695 1 98.44 105 ILE A O 1
ATOM 788 N N . GLU A 1 106 ? 6.508 -25.812 -10.008 1 98.56 106 GLU A N 1
ATOM 789 C CA . GLU A 1 106 ? 6.906 -25.828 -8.602 1 98.56 106 GLU A CA 1
ATOM 790 C C . GLU A 1 106 ? 7.918 -24.719 -8.305 1 98.56 106 GLU A C 1
ATOM 792 O O . GLU A 1 106 ? 8.914 -24.578 -9.016 1 98.56 106 GLU A O 1
ATOM 797 N N . ILE A 1 107 ? 7.668 -23.969 -7.301 1 98.81 107 ILE A N 1
ATOM 798 C CA . ILE A 1 107 ? 8.555 -22.922 -6.816 1 98.81 107 ILE A CA 1
ATOM 799 C C . ILE A 1 107 ? 9.133 -23.312 -5.461 1 98.81 107 ILE A C 1
ATOM 801 O O . ILE A 1 107 ? 8.391 -23.703 -4.551 1 98.81 107 ILE A O 1
ATOM 805 N N . ASP A 1 108 ? 10.406 -23.312 -5.324 1 98.81 108 ASP A N 1
ATOM 806 C CA . ASP A 1 108 ? 11.055 -23.672 -4.066 1 98.81 108 ASP A CA 1
ATOM 807 C C . ASP A 1 108 ? 11.078 -22.484 -3.104 1 98.81 108 ASP A C 1
ATOM 809 O O . ASP A 1 108 ? 10.938 -22.656 -1.891 1 98.81 108 ASP A O 1
ATOM 813 N N . ASP A 1 109 ? 11.32 -21.328 -3.697 1 98.88 109 ASP A N 1
ATOM 814 C CA . ASP A 1 109 ? 11.383 -20.125 -2.887 1 98.88 109 ASP A CA 1
ATOM 815 C C . ASP A 1 109 ? 11.234 -18.875 -3.752 1 98.88 109 ASP A C 1
ATOM 817 O O . ASP A 1 109 ? 11.594 -18.891 -4.934 1 98.88 109 ASP A O 1
ATOM 821 N N . MET A 1 110 ? 10.656 -17.859 -3.209 1 98.88 110 MET A N 1
ATOM 822 C CA . MET A 1 110 ? 10.594 -16.547 -3.842 1 98.88 110 MET A CA 1
ATOM 823 C C . MET A 1 110 ? 10.906 -15.445 -2.838 1 98.88 110 MET A C 1
ATOM 825 O O . MET A 1 110 ? 10.492 -15.523 -1.679 1 98.88 110 MET A O 1
ATOM 829 N N . GLU A 1 111 ? 11.562 -14.461 -3.225 1 98.94 111 GLU A N 1
ATOM 830 C CA . GLU A 1 111 ? 11.852 -13.258 -2.445 1 98.94 111 GLU A CA 1
ATOM 831 C C . GLU A 1 111 ? 11.812 -12.016 -3.322 1 98.94 111 GLU A C 1
ATOM 833 O O . GLU A 1 111 ? 12.312 -12.023 -4.449 1 98.94 111 GLU A O 1
ATOM 838 N N . PHE A 1 112 ? 11.289 -10.945 -2.852 1 99 112 PHE A N 1
ATOM 839 C CA . PHE A 1 112 ? 11.148 -9.68 -3.566 1 99 112 PHE A CA 1
ATOM 840 C C . PHE A 1 112 ? 11.805 -8.539 -2.789 1 99 112 PHE A C 1
ATOM 842 O O . PHE A 1 112 ? 11.391 -8.234 -1.67 1 99 112 PHE A O 1
ATOM 849 N N . GLU A 1 113 ? 12.812 -7.934 -3.305 1 98.94 113 GLU A N 1
ATOM 850 C CA . GLU A 1 113 ? 13.5 -6.793 -2.703 1 98.94 113 GLU A CA 1
ATOM 851 C C . GLU A 1 113 ? 13.102 -5.484 -3.379 1 98.94 113 GLU A C 1
ATOM 853 O O . GLU A 1 113 ? 13.32 -5.309 -4.578 1 98.94 113 GLU A O 1
ATOM 858 N N . PHE A 1 114 ? 12.594 -4.602 -2.611 1 98.94 114 PHE A N 1
ATOM 859 C CA . PHE A 1 114 ? 12.094 -3.348 -3.166 1 98.94 114 PHE A CA 1
ATOM 860 C C . PHE A 1 114 ? 12.945 -2.172 -2.695 1 98.94 114 PHE A C 1
ATOM 862 O O . PHE A 1 114 ? 13.438 -2.17 -1.566 1 98.94 114 PHE A O 1
ATOM 869 N N . GLU A 1 115 ? 12.992 -1.183 -3.533 1 98.81 115 GLU A N 1
ATOM 870 C CA . GLU A 1 115 ? 13.477 0.146 -3.17 1 98.81 115 GLU A CA 1
ATOM 871 C C . GLU A 1 115 ? 12.727 1.234 -3.928 1 98.81 115 GLU A C 1
ATOM 873 O O . GLU A 1 115 ? 12.359 1.049 -5.09 1 98.81 115 GLU A O 1
ATOM 878 N N . GLY A 1 116 ? 12.461 2.355 -3.312 1 98.81 116 GLY A N 1
ATOM 879 C CA . GLY A 1 116 ? 11.883 3.551 -3.908 1 98.81 116 GLY A CA 1
ATOM 880 C C . GLY A 1 116 ? 12.398 4.836 -3.287 1 98.81 116 GLY A C 1
ATOM 881 O O . GLY A 1 116 ? 12.539 4.93 -2.064 1 98.81 116 GLY A O 1
ATOM 882 N N . ALA A 1 117 ? 12.688 5.746 -4.102 1 98.38 117 ALA A N 1
ATOM 883 C CA . ALA A 1 117 ? 13.188 7.035 -3.643 1 98.38 117 ALA A CA 1
ATOM 884 C C . ALA A 1 117 ? 12.07 8.078 -3.6 1 98.38 117 ALA A C 1
ATOM 886 O O . ALA A 1 117 ? 11.195 8.094 -4.469 1 98.38 117 ALA A O 1
ATOM 887 N N . LEU A 1 118 ? 12.164 8.883 -2.646 1 97.88 118 LEU A N 1
ATOM 888 C CA . LEU A 1 118 ? 11.203 9.961 -2.453 1 97.88 118 LEU A CA 1
ATOM 889 C C . LEU A 1 118 ? 11.914 11.266 -2.121 1 97.88 118 LEU A C 1
ATOM 891 O O . LEU A 1 118 ? 12.883 11.281 -1.363 1 97.88 118 LEU A O 1
ATOM 895 N N . ASP A 1 119 ? 11.445 12.352 -2.732 1 97.69 119 ASP A N 1
ATOM 896 C CA . ASP A 1 119 ? 11.883 13.711 -2.436 1 97.69 119 ASP A CA 1
ATOM 897 C C . ASP A 1 119 ? 10.859 14.445 -1.574 1 97.69 119 ASP A C 1
ATOM 899 O O . ASP A 1 119 ? 9.773 14.773 -2.043 1 97.69 119 ASP A O 1
ATOM 903 N N . LEU A 1 120 ? 11.266 14.758 -0.33 1 97.75 120 LEU A N 1
ATOM 904 C CA . LEU A 1 120 ? 10.391 15.312 0.697 1 97.75 120 LEU A CA 1
ATOM 905 C C . LEU A 1 120 ? 9.82 16.656 0.257 1 97.75 120 LEU A C 1
ATOM 907 O O . LEU A 1 120 ? 8.781 17.094 0.76 1 97.75 120 LEU A O 1
ATOM 911 N N . ARG A 1 121 ? 10.406 17.375 -0.674 1 98.06 121 ARG A N 1
ATOM 912 C CA . ARG A 1 121 ? 9.906 18.641 -1.17 1 98.06 121 ARG A CA 1
ATOM 913 C C . ARG A 1 121 ? 8.516 18.484 -1.78 1 98.06 121 ARG A C 1
ATOM 915 O O . ARG A 1 121 ? 7.691 19.406 -1.701 1 98.06 121 ARG A O 1
ATOM 922 N N . GLY A 1 122 ? 8.211 17.312 -2.381 1 98.19 122 GLY A N 1
ATOM 923 C CA . GLY A 1 122 ? 6.895 17.062 -2.934 1 98.19 122 GLY A CA 1
ATOM 924 C C . GLY A 1 122 ? 5.797 17.062 -1.885 1 98.19 122 GLY A C 1
ATOM 925 O O . GLY A 1 122 ? 4.746 17.672 -2.08 1 98.19 122 GLY A O 1
ATOM 926 N N . PHE A 1 123 ? 6.141 16.422 -0.766 1 98.25 123 PHE A N 1
ATOM 927 C CA . PHE A 1 123 ? 5.203 16.359 0.35 1 98.25 123 PHE A CA 1
ATOM 928 C C . PHE A 1 123 ? 4.887 17.766 0.86 1 98.25 123 PHE A C 1
ATOM 930 O O . PHE A 1 123 ? 3.748 18.047 1.246 1 98.25 123 PHE A O 1
ATOM 937 N N . PHE A 1 124 ? 5.82 18.625 0.813 1 97.38 124 PHE A N 1
ATOM 938 C CA . PHE A 1 124 ? 5.633 19.969 1.35 1 97.38 124 PHE A CA 1
ATOM 939 C C . PHE A 1 124 ? 5.129 20.922 0.268 1 97.38 124 PHE A C 1
ATOM 941 O O . PHE A 1 124 ? 4.938 22.109 0.521 1 97.38 124 PHE A O 1
ATOM 948 N N . GLY A 1 125 ? 4.977 20.438 -0.958 1 96.62 125 GLY A N 1
ATOM 949 C CA . GLY A 1 125 ? 4.492 21.281 -2.049 1 96.62 125 GLY A CA 1
ATOM 950 C C . GLY A 1 125 ? 5.535 22.25 -2.562 1 96.62 125 GLY A C 1
ATOM 951 O O . GLY A 1 125 ? 5.199 23.359 -2.98 1 96.62 125 GLY A O 1
ATOM 952 N N . LEU A 1 126 ? 6.758 21.797 -2.406 1 95.75 126 LEU A N 1
ATOM 953 C CA . LEU A 1 126 ? 7.855 22.672 -2.803 1 95.75 126 LEU A CA 1
ATOM 954 C C . LEU A 1 126 ? 8.398 22.266 -4.168 1 95.75 126 LEU A C 1
ATOM 956 O O . LEU A 1 126 ? 8.664 21.094 -4.418 1 95.75 126 LEU A O 1
ATOM 960 N N . GLY A 1 127 ? 8.492 23.203 -5.066 1 90 127 GLY A N 1
ATOM 961 C CA . GLY A 1 127 ? 9.109 22.969 -6.363 1 90 127 GLY A CA 1
ATOM 962 C C . GLY A 1 127 ? 8.258 22.109 -7.281 1 90 127 GLY A C 1
ATOM 963 O O . GLY A 1 127 ? 7.051 21.984 -7.082 1 90 127 GLY A O 1
ATOM 964 N N . ASP A 1 128 ? 8.93 21.672 -8.352 1 93.12 128 ASP A N 1
ATOM 965 C CA . ASP A 1 128 ? 8.297 20.781 -9.32 1 93.12 128 ASP A CA 1
ATOM 966 C C . ASP A 1 128 ? 8.695 19.328 -9.078 1 93.12 128 ASP A C 1
ATOM 968 O O . ASP A 1 128 ? 9.383 18.719 -9.898 1 93.12 128 ASP A O 1
ATOM 972 N N . VAL A 1 129 ? 8.336 18.844 -7.906 1 95.56 129 VAL A N 1
ATOM 973 C CA . VAL A 1 129 ? 8.664 17.5 -7.449 1 95.56 129 VAL A CA 1
ATOM 974 C C . VAL A 1 129 ? 7.379 16.75 -7.098 1 95.56 129 VAL A C 1
ATOM 976 O O . VAL A 1 129 ? 6.512 17.281 -6.402 1 95.56 129 VAL A O 1
ATOM 979 N N . ARG A 1 130 ? 7.121 15.57 -7.648 1 96.69 130 ARG A N 1
ATOM 980 C CA . ARG A 1 130 ? 5.91 14.836 -7.305 1 96.69 130 ARG A CA 1
ATOM 981 C C . ARG A 1 130 ? 5.941 14.375 -5.852 1 96.69 130 ARG A C 1
ATOM 983 O O . ARG A 1 130 ? 7.016 14.148 -5.293 1 96.69 130 ARG A O 1
ATOM 990 N N . ALA A 1 131 ? 4.855 14.109 -5.297 1 98.56 131 ALA A N 1
ATOM 991 C CA . ALA A 1 131 ? 4.734 13.781 -3.881 1 98.56 131 ALA A CA 1
ATOM 992 C C . ALA A 1 131 ? 5.145 12.336 -3.621 1 98.56 131 ALA A C 1
ATOM 994 O O . ALA A 1 131 ? 5.812 12.039 -2.627 1 98.56 131 ALA A O 1
ATOM 995 N N . GLY A 1 132 ? 4.77 11.438 -4.508 1 98.69 132 GLY A N 1
ATOM 996 C CA . GLY A 1 132 ? 5.035 10.023 -4.309 1 98.69 132 GLY A CA 1
ATOM 997 C C . GLY A 1 132 ? 6.266 9.531 -5.047 1 98.69 132 GLY A C 1
ATOM 998 O O . GLY A 1 132 ? 7.117 10.328 -5.441 1 98.69 132 GLY A O 1
ATOM 999 N N . TYR A 1 133 ? 6.398 8.203 -5.148 1 98.81 133 TYR A N 1
ATOM 1000 C CA . TYR A 1 133 ? 7.484 7.59 -5.898 1 98.81 133 TYR A CA 1
ATOM 1001 C C . TYR A 1 133 ? 7.395 7.938 -7.379 1 98.81 133 TYR A C 1
ATOM 1003 O O . TYR A 1 133 ? 6.312 7.906 -7.965 1 98.81 133 TYR A O 1
ATOM 1011 N N . ASP A 1 134 ? 8.5 8.273 -7.984 1 97.31 134 ASP A N 1
ATOM 1012 C CA . ASP A 1 134 ? 8.578 8.297 -9.438 1 97.31 134 ASP A CA 1
ATOM 1013 C C . ASP A 1 134 ? 8.68 6.887 -10.008 1 97.31 134 ASP A C 1
ATOM 1015 O O . ASP A 1 134 ? 8.023 6.562 -11 1 97.31 134 ASP A O 1
ATOM 1019 N N . GLU A 1 135 ? 9.5 6.141 -9.328 1 98.56 135 GLU A N 1
ATOM 1020 C CA . GLU A 1 135 ? 9.758 4.758 -9.727 1 98.56 135 GLU A CA 1
ATOM 1021 C C . GLU A 1 135 ? 9.977 3.865 -8.508 1 98.56 135 GLU A C 1
ATOM 1023 O O . GLU A 1 135 ? 10.43 4.336 -7.461 1 98.56 135 GLU A O 1
ATOM 1028 N N . ILE A 1 136 ? 9.609 2.668 -8.625 1 98.94 136 ILE A N 1
ATOM 1029 C CA . ILE A 1 136 ? 9.891 1.597 -7.68 1 98.94 136 ILE A CA 1
ATOM 1030 C C . ILE A 1 136 ? 10.648 0.471 -8.383 1 98.94 136 ILE A C 1
ATOM 1032 O O . ILE A 1 136 ? 10.242 0.025 -9.461 1 98.94 136 ILE A O 1
ATOM 1036 N N . ASP A 1 137 ? 11.742 0.053 -7.812 1 98.94 137 ASP A N 1
ATOM 1037 C CA . ASP A 1 137 ? 12.523 -1.062 -8.344 1 98.94 137 ASP A CA 1
ATOM 1038 C C . ASP A 1 137 ? 12.406 -2.289 -7.445 1 98.94 137 ASP A C 1
ATOM 1040 O O . ASP A 1 137 ? 12.5 -2.178 -6.219 1 98.94 137 ASP A O 1
ATOM 1044 N N . CYS A 1 138 ? 12.211 -3.391 -8.055 1 98.94 138 CYS A N 1
ATOM 1045 C CA . CYS A 1 138 ? 12.109 -4.668 -7.359 1 98.94 138 CYS A CA 1
ATOM 1046 C C . CYS A 1 138 ? 13.016 -5.711 -8.008 1 98.94 138 CYS A C 1
ATOM 1048 O O . CYS A 1 138 ? 13.07 -5.809 -9.234 1 98.94 138 CYS A O 1
ATOM 1050 N N . THR A 1 139 ? 13.734 -6.426 -7.25 1 98.94 139 THR A N 1
ATOM 1051 C CA . THR A 1 139 ? 14.32 -7.684 -7.699 1 98.94 139 THR A CA 1
ATOM 1052 C C . THR A 1 139 ? 13.492 -8.867 -7.215 1 98.94 139 THR A C 1
ATOM 1054 O O . THR A 1 139 ? 13.289 -9.039 -6.012 1 98.94 139 THR A O 1
ATOM 1057 N N . ALA A 1 140 ? 13.07 -9.664 -8.148 1 98.94 140 ALA A N 1
ATOM 1058 C CA . ALA A 1 140 ? 12.32 -10.883 -7.852 1 98.94 140 ALA A CA 1
ATOM 1059 C C . ALA A 1 140 ? 13.219 -12.117 -7.961 1 98.94 140 ALA A C 1
ATOM 1061 O O . ALA A 1 140 ? 13.586 -12.523 -9.062 1 98.94 140 ALA A O 1
ATOM 1062 N N . HIS A 1 141 ? 13.516 -12.68 -6.801 1 98.94 141 HIS A N 1
ATOM 1063 C CA . HIS A 1 141 ? 14.273 -13.922 -6.746 1 98.94 141 HIS A CA 1
ATOM 1064 C C . HIS A 1 141 ? 13.344 -15.133 -6.75 1 98.94 141 HIS A C 1
ATOM 1066 O O . HIS A 1 141 ? 12.523 -15.297 -5.84 1 98.94 141 HIS A O 1
ATOM 1072 N N . ILE A 1 142 ? 13.523 -15.984 -7.777 1 98.94 142 ILE A N 1
ATOM 1073 C CA . ILE A 1 142 ? 12.695 -17.188 -7.875 1 98.94 142 ILE A CA 1
ATOM 1074 C C . ILE A 1 142 ? 13.578 -18.422 -7.91 1 98.94 142 ILE A C 1
ATOM 1076 O O . ILE A 1 142 ? 14.367 -18.609 -8.844 1 98.94 142 ILE A O 1
ATOM 1080 N N . GLU A 1 143 ? 13.492 -19.234 -6.91 1 98.94 143 GLU A N 1
ATOM 1081 C CA . GLU A 1 143 ? 14.18 -20.516 -6.867 1 98.94 143 GLU A CA 1
ATOM 1082 C C . GLU A 1 143 ? 13.273 -21.641 -7.348 1 98.94 143 GLU A C 1
ATOM 1084 O O . GLU A 1 143 ? 12.203 -21.875 -6.773 1 98.94 143 GLU A O 1
ATOM 1089 N N . THR A 1 144 ? 13.68 -22.344 -8.312 1 98.75 144 THR A N 1
ATOM 1090 C CA . THR A 1 144 ? 12.867 -23.375 -8.945 1 98.75 144 THR A CA 1
ATOM 1091 C C . THR A 1 144 ? 13.727 -24.281 -9.828 1 98.75 144 THR A C 1
ATOM 1093 O O . THR A 1 144 ? 14.828 -23.891 -10.227 1 98.75 144 THR A O 1
ATOM 1096 N N . GLU A 1 145 ? 13.258 -25.469 -10.125 1 98.31 145 GLU A N 1
ATOM 1097 C CA . GLU A 1 145 ? 13.914 -26.359 -11.07 1 98.31 145 GLU A CA 1
ATOM 1098 C C . GLU A 1 145 ? 13.273 -26.266 -12.453 1 98.31 145 GLU A C 1
ATOM 1100 O O . GLU A 1 145 ? 13.727 -26.906 -13.406 1 98.31 145 GLU A O 1
ATOM 1105 N N . ALA A 1 146 ? 12.227 -25.406 -12.539 1 98.44 146 ALA A N 1
ATOM 1106 C CA . ALA A 1 146 ? 11.555 -25.234 -13.82 1 98.44 146 ALA A CA 1
ATOM 1107 C C . ALA A 1 146 ? 12.461 -24.531 -14.828 1 98.44 146 ALA A C 1
ATOM 1109 O O . ALA A 1 146 ? 13.375 -23.797 -14.445 1 98.44 146 ALA A O 1
ATOM 1110 N N . PRO A 1 147 ? 12.227 -24.75 -16.125 1 98.38 147 PRO A N 1
ATOM 1111 C CA . PRO A 1 147 ? 13.023 -24.062 -17.156 1 98.38 147 PRO A CA 1
ATOM 1112 C C . PRO A 1 147 ? 12.875 -22.547 -17.094 1 98.38 147 PRO A C 1
ATOM 1114 O O . PRO A 1 147 ? 11.789 -22.031 -16.828 1 98.38 147 PRO A O 1
ATOM 1117 N N . ASP A 1 148 ? 13.961 -21.906 -17.406 1 98.38 148 ASP A N 1
ATOM 1118 C CA . ASP A 1 148 ? 13.977 -20.438 -17.375 1 98.38 148 ASP A CA 1
ATOM 1119 C C . ASP A 1 148 ? 12.859 -19.859 -18.234 1 98.38 148 ASP A C 1
ATOM 1121 O O . ASP A 1 148 ? 12.211 -18.891 -17.844 1 98.38 148 ASP A O 1
ATOM 1125 N N . GLU A 1 149 ? 12.672 -20.422 -19.328 1 98.5 149 GLU A N 1
ATOM 1126 C CA . GLU A 1 149 ? 11.672 -19.922 -20.25 1 98.5 149 GLU A CA 1
ATOM 1127 C C . GLU A 1 149 ? 10.281 -19.938 -19.641 1 98.5 149 GLU A C 1
ATOM 1129 O O . GLU A 1 149 ? 9.492 -19.016 -19.828 1 98.5 149 GLU A O 1
ATOM 1134 N N . ALA A 1 150 ? 9.969 -21 -18.906 1 98.62 150 ALA A N 1
ATOM 1135 C CA . ALA A 1 150 ? 8.672 -21.109 -18.25 1 98.62 150 ALA A CA 1
ATOM 1136 C C . ALA A 1 150 ? 8.508 -20 -17.203 1 98.62 150 ALA A C 1
ATOM 1138 O O . ALA A 1 150 ? 7.414 -19.453 -17.047 1 98.62 150 ALA A O 1
ATOM 1139 N N . ILE A 1 151 ? 9.594 -19.656 -16.516 1 98.81 151 ILE A N 1
ATOM 1140 C CA . ILE A 1 151 ? 9.539 -18.656 -15.453 1 98.81 151 ILE A CA 1
ATOM 1141 C C . ILE A 1 151 ? 9.43 -17.266 -16.078 1 98.81 151 ILE A C 1
ATOM 1143 O O . ILE A 1 151 ? 8.75 -16.391 -15.531 1 98.81 151 ILE A O 1
ATOM 1147 N N . GLU A 1 152 ? 10.102 -17.047 -17.188 1 98.81 152 GLU A N 1
ATOM 1148 C CA . GLU A 1 152 ? 9.984 -15.773 -17.891 1 98.81 152 GLU A CA 1
ATOM 1149 C C . GLU A 1 152 ? 8.555 -15.547 -18.391 1 98.81 152 GLU A C 1
ATOM 1151 O O . GLU A 1 152 ? 8.031 -14.438 -18.281 1 98.81 152 GLU A O 1
ATOM 1156 N N . GLU A 1 153 ? 7.941 -16.594 -18.906 1 98.75 153 GLU A N 1
ATOM 1157 C CA . GLU A 1 153 ? 6.543 -16.5 -19.312 1 98.75 153 GLU A CA 1
ATOM 1158 C C . GLU A 1 153 ? 5.637 -16.234 -18.109 1 98.75 153 GLU A C 1
ATOM 1160 O O . GLU A 1 153 ? 4.707 -15.422 -18.203 1 98.75 153 GLU A O 1
ATOM 1165 N N . LEU A 1 154 ? 5.902 -16.938 -17.047 1 98.81 154 LEU A N 1
ATOM 1166 C CA . LEU A 1 154 ? 5.168 -16.719 -15.812 1 98.81 154 LEU A CA 1
ATOM 1167 C C . LEU A 1 154 ? 5.297 -15.266 -15.352 1 98.81 154 LEU A C 1
ATOM 1169 O O . LEU A 1 154 ? 4.309 -14.641 -14.953 1 98.81 154 LEU A O 1
ATOM 1173 N N . HIS A 1 155 ? 6.465 -14.711 -15.438 1 98.88 155 HIS A N 1
ATOM 1174 C CA . HIS A 1 155 ? 6.746 -13.328 -15.055 1 98.88 155 HIS A CA 1
ATOM 1175 C C . HIS A 1 155 ? 5.898 -12.352 -15.867 1 98.88 155 HIS A C 1
ATOM 1177 O O . HIS A 1 155 ? 5.344 -11.406 -15.312 1 98.88 155 HIS A O 1
ATOM 1183 N N . GLU A 1 156 ? 5.805 -12.578 -17.125 1 98.5 156 GLU A N 1
ATOM 1184 C CA . GLU A 1 156 ? 5 -11.719 -17.984 1 98.5 156 GLU A CA 1
ATOM 1185 C C . GLU A 1 156 ? 3.52 -11.805 -17.609 1 98.5 156 GLU A C 1
ATOM 1187 O O . GLU A 1 156 ? 2.814 -10.797 -17.609 1 98.5 156 GLU A O 1
ATOM 1192 N N . GLU A 1 157 ? 3.074 -12.969 -17.344 1 98.44 157 GLU A N 1
ATOM 1193 C CA . GLU A 1 157 ? 1.688 -13.156 -16.922 1 98.44 157 GLU A CA 1
ATOM 1194 C C . GLU A 1 157 ? 1.408 -12.445 -15.609 1 98.44 157 GLU A C 1
ATOM 1196 O O . GLU A 1 157 ? 0.343 -11.852 -15.43 1 98.44 157 GLU A O 1
ATOM 1201 N N . VAL A 1 158 ? 2.34 -12.539 -14.688 1 98.75 158 VAL A N 1
ATOM 1202 C CA . VAL A 1 158 ? 2.213 -11.898 -13.383 1 98.75 158 VAL A CA 1
ATOM 1203 C C . VAL A 1 158 ? 2.084 -10.391 -13.562 1 98.75 158 VAL A C 1
ATOM 1205 O O . VAL A 1 158 ? 1.224 -9.758 -12.9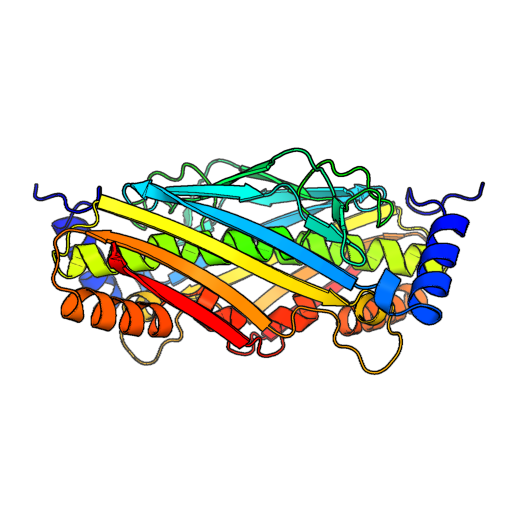45 1 98.75 158 VAL A O 1
ATOM 1208 N N . ARG A 1 159 ? 2.854 -9.789 -14.414 1 98.25 159 ARG A N 1
ATOM 1209 C CA . ARG A 1 159 ? 2.799 -8.352 -14.664 1 98.25 159 ARG A CA 1
ATOM 1210 C C . ARG A 1 159 ? 1.445 -7.949 -15.242 1 98.25 159 ARG A C 1
ATOM 1212 O O . ARG A 1 159 ? 0.974 -6.832 -15.008 1 98.25 159 ARG A O 1
ATOM 1219 N N . GLN A 1 160 ? 0.807 -8.859 -15.914 1 97.88 160 GLN A N 1
ATOM 1220 C CA . GLN A 1 160 ? -0.463 -8.57 -16.578 1 97.88 160 GLN A CA 1
ATOM 1221 C C . GLN A 1 160 ? -1.635 -8.75 -15.609 1 97.88 160 GLN A C 1
ATOM 1223 O O . GLN A 1 160 ? -2.701 -8.164 -15.805 1 97.88 160 GLN A O 1
ATOM 1228 N N . THR A 1 161 ? -1.394 -9.547 -14.523 1 98.75 161 THR A N 1
ATOM 1229 C CA . THR A 1 161 ? -2.57 -10 -13.789 1 98.75 161 THR A CA 1
ATOM 1230 C C . THR A 1 161 ? -2.451 -9.656 -12.312 1 98.75 161 THR A C 1
ATOM 1232 O O . THR A 1 161 ? -3.41 -9.812 -11.555 1 98.75 161 THR A O 1
ATOM 1235 N N . SER A 1 162 ? -1.329 -9.164 -11.836 1 98.88 162 SER A N 1
ATOM 1236 C CA . SER A 1 162 ? -1.161 -8.758 -10.445 1 98.88 162 SER A CA 1
ATOM 1237 C C . SER A 1 162 ? -1.98 -7.516 -10.125 1 98.88 162 SER A C 1
ATOM 1239 O O . SER A 1 162 ? -1.779 -6.461 -10.727 1 98.88 162 SER A O 1
ATOM 1241 N N . PRO A 1 163 ? -2.854 -7.559 -9.156 1 98.94 163 PRO A N 1
ATOM 1242 C CA . PRO A 1 163 ? -3.695 -6.414 -8.797 1 98.94 163 PRO A CA 1
ATOM 1243 C C . PRO A 1 163 ? -2.881 -5.176 -8.43 1 98.94 163 PRO A C 1
ATOM 1245 O O . PRO A 1 163 ? -3.18 -4.074 -8.906 1 98.94 163 PRO A O 1
ATOM 1248 N N . LEU A 1 164 ? -1.847 -5.344 -7.633 1 98.94 164 LEU A N 1
ATOM 1249 C CA . LEU A 1 164 ? -1.109 -4.156 -7.219 1 98.94 164 LEU A CA 1
ATOM 1250 C C . LEU A 1 164 ? -0.168 -3.686 -8.32 1 98.94 164 LEU A C 1
ATOM 1252 O O . LEU A 1 164 ? 0.087 -2.488 -8.453 1 98.94 164 LEU A O 1
ATOM 1256 N N . TYR A 1 165 ? 0.406 -4.637 -9.156 1 98.88 165 TYR A N 1
ATOM 1257 C CA . TYR A 1 165 ? 1.084 -4.133 -10.344 1 98.88 165 TYR A CA 1
ATOM 1258 C C . TYR A 1 165 ? 0.162 -3.232 -11.156 1 98.88 165 TYR A C 1
ATOM 1260 O O . TYR A 1 165 ? 0.553 -2.135 -11.562 1 98.88 165 TYR A O 1
ATOM 1268 N N . ASP A 1 166 ? -1.04 -3.688 -11.414 1 98.88 166 ASP A N 1
ATOM 1269 C CA . ASP A 1 166 ? -2.041 -2.926 -12.156 1 98.88 166 ASP A CA 1
ATOM 1270 C C . ASP A 1 166 ? -2.309 -1.577 -11.492 1 98.88 166 ASP A C 1
ATOM 1272 O O . ASP A 1 166 ? -2.27 -0.537 -12.156 1 98.88 166 ASP A O 1
ATOM 1276 N N . ASN A 1 167 ? -2.541 -1.577 -10.164 1 98.88 167 ASN A N 1
ATOM 1277 C CA . ASN A 1 167 ? -2.963 -0.369 -9.461 1 98.88 167 ASN A CA 1
ATOM 1278 C C . ASN A 1 167 ? -1.829 0.648 -9.367 1 98.88 167 ASN A C 1
ATOM 1280 O O . ASN A 1 167 ? -2.076 1.852 -9.273 1 98.88 167 ASN A O 1
ATOM 1284 N N . VAL A 1 168 ? -0.559 0.194 -9.398 1 98.75 168 VAL A N 1
ATOM 1285 C CA . VAL A 1 168 ? 0.577 1.1 -9.25 1 98.75 168 VAL A CA 1
ATOM 1286 C C . VAL A 1 168 ? 0.984 1.636 -10.625 1 98.75 168 VAL A C 1
ATOM 1288 O O . VAL A 1 168 ? 1.38 2.797 -10.75 1 98.75 168 VAL A O 1
ATOM 1291 N N . THR A 1 169 ? 0.818 0.832 -11.688 1 98.69 169 THR A N 1
ATOM 1292 C CA . THR A 1 169 ? 1.304 1.229 -13.008 1 98.69 169 THR A CA 1
ATOM 1293 C C . THR A 1 169 ? 0.186 1.869 -13.82 1 98.69 169 THR A C 1
ATOM 1295 O O . THR A 1 169 ? 0.418 2.344 -14.938 1 98.69 169 THR A O 1
ATOM 1298 N N . ASN A 1 170 ? -1.029 1.893 -13.305 1 98.44 170 ASN A N 1
ATOM 1299 C CA . ASN A 1 170 ? -2.18 2.539 -13.93 1 98.44 170 ASN A CA 1
ATOM 1300 C C . ASN A 1 170 ? -2.939 3.412 -12.938 1 98.44 170 ASN A C 1
ATOM 1302 O O . ASN A 1 170 ? -2.877 3.182 -11.727 1 98.44 170 ASN A O 1
ATOM 1306 N N . GLN A 1 171 ? -3.738 4.355 -13.453 1 98.12 171 GLN A N 1
ATOM 1307 C CA . GLN A 1 171 ? -4.477 5.281 -12.594 1 98.12 171 GLN A CA 1
ATOM 1308 C C . GLN A 1 171 ? -5.652 4.582 -11.922 1 98.12 171 GLN A C 1
ATOM 1310 O O . GLN A 1 171 ? -6.34 3.771 -12.539 1 98.12 171 GLN A O 1
ATOM 1315 N N . VAL A 1 172 ? -5.82 4.809 -10.68 1 98.69 172 VAL A N 1
ATOM 1316 C CA . VAL A 1 172 ? -6.988 4.406 -9.898 1 98.69 172 VAL A CA 1
ATOM 1317 C C . VAL A 1 172 ? -7.793 5.641 -9.5 1 98.69 172 VAL A C 1
ATOM 1319 O O . VAL A 1 172 ? -7.223 6.66 -9.102 1 98.69 172 VAL A O 1
ATOM 1322 N N . ASP A 1 173 ? -9.078 5.664 -9.656 1 98.56 173 ASP A N 1
ATOM 1323 C CA . ASP A 1 173 ? -9.914 6.738 -9.141 1 98.56 173 ASP A CA 1
ATOM 1324 C C . ASP A 1 173 ? -10.008 6.668 -7.617 1 98.56 173 ASP A C 1
ATOM 1326 O O . ASP A 1 173 ? -10.68 5.789 -7.07 1 98.56 173 ASP A O 1
ATOM 1330 N N . LEU A 1 174 ? -9.328 7.508 -6.902 1 98.88 174 LEU A N 1
ATOM 1331 C CA . LEU A 1 174 ? -9.383 7.59 -5.449 1 98.88 174 LEU A CA 1
ATOM 1332 C C . LEU A 1 174 ? -10.266 8.742 -4.996 1 98.88 174 LEU A C 1
ATOM 1334 O O . LEU A 1 174 ? -9.883 9.914 -5.121 1 98.88 174 LEU A O 1
ATOM 1338 N N . ASN A 1 175 ? -11.43 8.438 -4.504 1 98.88 175 ASN A N 1
ATOM 1339 C CA . ASN A 1 175 ? -12.391 9.422 -4.039 1 98.88 175 ASN A CA 1
ATOM 1340 C C . ASN A 1 175 ? -12.328 9.609 -2.525 1 98.88 175 ASN A C 1
ATOM 1342 O O . ASN A 1 175 ? -12.555 8.656 -1.771 1 98.88 175 ASN A O 1
ATOM 1346 N N . ILE A 1 176 ? -12.008 10.766 -2.082 1 98.81 176 ILE A N 1
ATOM 1347 C CA . ILE A 1 176 ? -11.969 11.062 -0.655 1 98.81 176 ILE A CA 1
ATOM 1348 C C . ILE A 1 176 ? -13.102 12.023 -0.296 1 98.81 176 ILE A C 1
ATOM 1350 O O . ILE A 1 176 ? -13.016 13.219 -0.581 1 98.81 176 ILE A O 1
ATOM 1354 N N . ASN A 1 177 ? -14.125 11.5 0.272 1 98.75 177 ASN A N 1
ATOM 1355 C CA . ASN A 1 177 ? -15.25 12.297 0.748 1 98.75 177 ASN A CA 1
ATOM 1356 C C . ASN A 1 177 ? -14.992 12.867 2.139 1 98.75 177 ASN A C 1
ATOM 1358 O O . ASN A 1 177 ? -14.859 12.117 3.107 1 98.75 177 ASN A O 1
ATOM 1362 N N . LEU A 1 178 ? -14.961 14.211 2.264 1 98.88 178 LEU A N 1
ATOM 1363 C CA . LEU A 1 178 ? -14.648 14.891 3.512 1 98.88 178 LEU A CA 1
ATOM 1364 C C . LEU A 1 178 ? -15.898 15.078 4.363 1 98.88 178 LEU A C 1
ATOM 1366 O O . LEU A 1 178 ? -16.922 15.562 3.875 1 98.88 178 LEU A O 1
ATOM 1370 N N . GLU A 1 179 ? -15.828 14.633 5.539 1 98.81 179 GLU A N 1
ATOM 1371 C CA . GLU A 1 179 ? -16.844 14.891 6.551 1 98.81 179 GLU A CA 1
ATOM 1372 C C . GLU A 1 179 ? -16.25 15.609 7.762 1 98.81 179 GLU A C 1
ATOM 1374 O O . GLU A 1 179 ? -15.492 15.023 8.523 1 98.81 179 GLU A O 1
ATOM 1379 N N . ILE A 1 180 ? -16.672 16.875 7.961 1 98.56 180 ILE A N 1
ATOM 1380 C CA . ILE A 1 180 ? -16.203 17.672 9.086 1 98.56 180 ILE A CA 1
ATOM 1381 C C . ILE A 1 180 ? -17.156 17.5 10.273 1 98.56 180 ILE A C 1
ATOM 1383 O O . ILE A 1 180 ? -18.375 17.594 10.117 1 98.56 180 ILE A O 1
ATOM 1387 N N . GLU A 1 181 ? -16.594 17.188 11.297 1 96.56 181 GLU A N 1
ATOM 1388 C CA . GLU A 1 181 ? -17.391 16.922 12.484 1 96.56 181 GLU A CA 1
ATOM 1389 C C . GLU A 1 181 ? -17.016 17.875 13.625 1 96.56 181 GLU A C 1
ATOM 1391 O O . GLU A 1 181 ? -15.859 18.281 13.734 1 96.56 181 GLU A O 1
ATOM 1396 N N . MET B 1 1 ? 8.125 24.766 23.906 1 61.44 1 MET B N 1
ATOM 1397 C CA . MET B 1 1 ? 8.047 24.703 22.453 1 61.44 1 MET B CA 1
ATOM 1398 C C . MET B 1 1 ? 6.637 24.359 22 1 61.44 1 MET B C 1
ATOM 1400 O O . MET B 1 1 ? 5.961 23.547 22.625 1 61.44 1 MET B O 1
ATOM 1404 N N . ASP B 1 2 ? 6.012 25.156 20.984 1 88.88 2 ASP B N 1
ATOM 1405 C CA . ASP B 1 2 ? 4.586 25.031 20.703 1 88.88 2 ASP B CA 1
ATOM 1406 C C . ASP B 1 2 ? 4.293 23.75 19.906 1 88.88 2 ASP B C 1
ATOM 1408 O O . ASP B 1 2 ? 5.078 23.359 19.047 1 88.88 2 ASP B O 1
ATOM 1412 N N . GLU B 1 3 ? 3.615 22.922 20.484 1 95.5 3 GLU B N 1
ATOM 1413 C CA . GLU B 1 3 ? 3.148 21.672 19.891 1 95.5 3 GLU B CA 1
ATOM 1414 C C . GLU B 1 3 ? 1.704 21.797 19.406 1 95.5 3 GLU B C 1
ATOM 1416 O O . GLU B 1 3 ? 0.867 22.391 20.094 1 95.5 3 GLU B O 1
ATOM 1421 N N . VAL B 1 4 ? 1.525 21.406 18.125 1 97.75 4 VAL B N 1
ATOM 1422 C CA . VAL B 1 4 ? 0.186 21.297 17.562 1 97.75 4 VAL B CA 1
ATOM 1423 C C . VAL B 1 4 ? -0.003 19.891 16.984 1 97.75 4 VAL B C 1
ATOM 1425 O O . VAL B 1 4 ? 0.867 19.391 16.266 1 97.75 4 VAL B O 1
ATOM 1428 N N . ASN B 1 5 ? -1.123 19.188 17.391 1 98.56 5 ASN B N 1
ATOM 1429 C CA . ASN B 1 5 ? -1.462 17.875 16.875 1 98.56 5 ASN B CA 1
ATOM 1430 C C . ASN B 1 5 ? -0.393 16.844 17.219 1 98.56 5 ASN B C 1
ATOM 1432 O O . ASN B 1 5 ? -0.152 15.906 16.453 1 98.56 5 ASN B O 1
ATOM 1436 N N . GLY B 1 6 ? 0.339 17.047 18.234 1 98.06 6 GLY B N 1
ATOM 1437 C CA . GLY B 1 6 ? 1.375 16.109 18.656 1 98.06 6 GLY B CA 1
ATOM 1438 C C . GLY B 1 6 ? 2.691 16.328 17.938 1 98.06 6 GLY B C 1
ATOM 1439 O O . GLY B 1 6 ? 3.588 15.484 18.016 1 98.06 6 GLY B O 1
ATOM 1440 N N . LEU B 1 7 ? 2.869 17.453 17.188 1 98.62 7 LEU B N 1
ATOM 1441 C CA . LEU B 1 7 ? 4.082 17.719 16.438 1 98.62 7 LEU B CA 1
ATOM 1442 C C . LEU B 1 7 ? 4.734 19.016 16.891 1 98.62 7 LEU B C 1
ATOM 1444 O O . LEU B 1 7 ? 4.043 2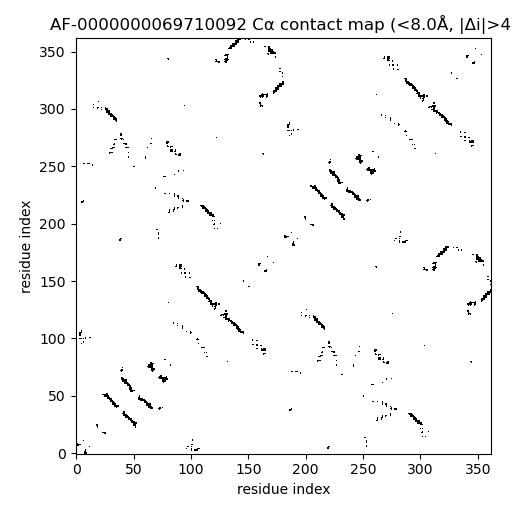0.016 17.156 1 98.62 7 LEU B O 1
ATOM 1448 N N . PRO B 1 8 ? 6.035 18.938 17.047 1 97.94 8 PRO B N 1
ATOM 1449 C CA . PRO B 1 8 ? 6.73 20.188 17.359 1 97.94 8 PRO B CA 1
ATOM 1450 C C . PRO B 1 8 ? 6.742 21.156 16.188 1 97.94 8 PRO B C 1
ATOM 1452 O O . PRO B 1 8 ? 7.473 20.953 15.211 1 97.94 8 PRO B O 1
ATOM 1455 N N . THR B 1 9 ? 6.008 22.25 16.312 1 97.44 9 THR B N 1
ATOM 1456 C CA . THR B 1 9 ? 5.73 23.141 15.203 1 97.44 9 THR B CA 1
ATOM 1457 C C . THR B 1 9 ? 7.02 23.781 14.688 1 97.44 9 THR B C 1
ATOM 1459 O O . THR B 1 9 ? 7.219 23.891 13.477 1 97.44 9 THR B O 1
ATOM 1462 N N . GLN B 1 10 ? 7.91 24.156 15.531 1 97.12 10 GLN B N 1
ATOM 1463 C CA . GLN B 1 10 ? 9.156 24.797 15.117 1 97.12 10 GLN B CA 1
ATOM 1464 C C . GLN B 1 10 ? 10.055 23.828 14.375 1 97.12 10 GLN B C 1
ATOM 1466 O O . GLN B 1 10 ? 10.68 24.188 13.375 1 97.12 10 GLN B O 1
ATOM 1471 N N . GLU B 1 11 ? 10.133 22.594 14.898 1 97.81 11 GLU B N 1
ATOM 1472 C CA . GLU B 1 11 ? 10.938 21.578 14.227 1 97.81 11 GLU B CA 1
ATOM 1473 C C . GLU B 1 11 ? 10.359 21.234 12.852 1 97.81 11 GLU B C 1
ATOM 1475 O O . GLU B 1 11 ? 11.109 20.984 11.906 1 97.81 11 GLU B O 1
ATOM 1480 N N . LEU B 1 12 ? 9.086 21.203 12.758 1 98.06 12 LEU B N 1
ATOM 1481 C CA . LEU B 1 12 ? 8.445 20.953 11.477 1 98.06 12 LEU B CA 1
ATOM 1482 C C . LEU B 1 12 ? 8.773 22.047 10.477 1 98.06 12 LEU B C 1
ATOM 1484 O O . LEU B 1 12 ? 9.148 21.766 9.336 1 98.06 12 LEU B O 1
ATOM 1488 N N . ASN B 1 13 ? 8.633 23.297 10.938 1 96.56 13 ASN B N 1
ATOM 1489 C CA . ASN B 1 13 ? 8.961 24.422 10.078 1 96.56 13 ASN B CA 1
ATOM 1490 C C . ASN B 1 13 ? 10.43 24.406 9.664 1 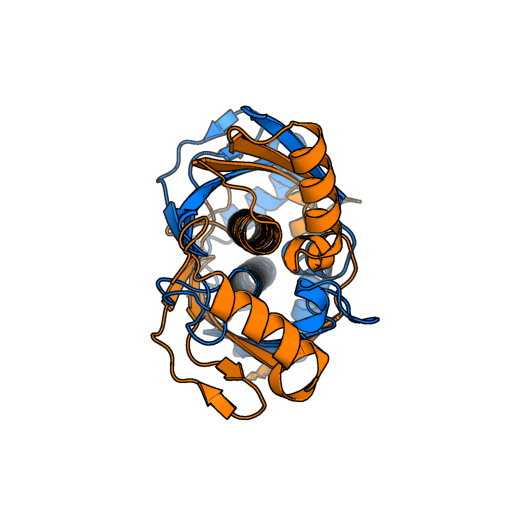96.56 13 ASN B C 1
ATOM 1492 O O . ASN B 1 13 ? 10.766 24.781 8.539 1 96.56 13 ASN B O 1
ATOM 1496 N N . SER B 1 14 ? 11.266 24.016 10.57 1 97.06 14 SER B N 1
ATOM 1497 C CA . SER B 1 14 ? 12.688 23.891 10.258 1 97.06 14 SER B CA 1
ATOM 1498 C C . SER B 1 14 ? 12.93 22.812 9.203 1 97.06 14 SER B C 1
ATOM 1500 O O . SER B 1 14 ? 13.789 22.984 8.336 1 97.06 14 SER B O 1
ATOM 1502 N N . LEU B 1 15 ? 12.219 21.719 9.305 1 96.94 15 LEU B N 1
ATOM 1503 C CA . LEU B 1 15 ? 12.328 20.641 8.32 1 96.94 15 LEU B CA 1
ATOM 1504 C C . LEU B 1 15 ? 11.914 21.125 6.938 1 96.94 15 LEU B C 1
ATOM 1506 O O . LEU B 1 15 ? 12.562 20.797 5.941 1 96.94 15 LEU B O 1
ATOM 1510 N N . VAL B 1 16 ? 10.898 21.906 6.824 1 96.69 16 VAL B N 1
ATOM 1511 C CA . VAL B 1 16 ? 10.422 22.469 5.562 1 96.69 16 VAL B CA 1
ATOM 1512 C C . VAL B 1 16 ? 11.5 23.375 4.957 1 96.69 16 VAL B C 1
ATOM 1514 O O . VAL B 1 16 ? 11.828 23.25 3.777 1 96.69 16 VAL B O 1
ATOM 1517 N N . LYS B 1 17 ? 12.016 24.234 5.809 1 96.5 17 LYS B N 1
ATOM 1518 C CA . LYS B 1 17 ? 13.039 25.172 5.352 1 96.5 17 LYS B CA 1
ATOM 1519 C C . LYS B 1 17 ? 14.289 24.438 4.879 1 96.5 17 LYS B C 1
ATOM 1521 O O . LYS B 1 17 ? 14.891 24.812 3.867 1 96.5 17 LYS B O 1
ATOM 1526 N N . GLU B 1 18 ? 14.641 23.453 5.633 1 96.75 18 GLU B N 1
ATOM 1527 C CA . GLU B 1 18 ? 15.812 22.672 5.254 1 96.75 18 GLU B CA 1
ATOM 1528 C C . GLU B 1 18 ? 15.602 21.969 3.91 1 96.75 18 GLU B C 1
ATOM 1530 O O . GLU B 1 18 ? 16.5 21.969 3.062 1 96.75 18 GLU B O 1
ATOM 1535 N N . ALA B 1 19 ? 14.438 21.375 3.736 1 95.75 19 ALA B N 1
ATOM 1536 C CA . ALA B 1 19 ? 14.125 20.703 2.477 1 95.75 19 ALA B CA 1
ATOM 1537 C C . ALA B 1 19 ? 14.172 21.688 1.309 1 95.75 19 ALA B C 1
ATOM 1539 O O . ALA B 1 19 ? 14.633 21.344 0.218 1 95.75 19 ALA B O 1
ATOM 1540 N N . GLU B 1 20 ? 13.703 22.859 1.53 1 94.94 20 GLU B N 1
ATOM 1541 C CA . GLU B 1 20 ? 13.672 23.891 0.5 1 94.94 20 GLU B CA 1
ATOM 1542 C C . GLU B 1 20 ? 15.078 24.344 0.127 1 94.94 20 GLU B C 1
ATOM 1544 O O . GLU B 1 20 ? 15.375 24.562 -1.05 1 94.94 20 GLU B O 1
ATOM 1549 N N . GLN B 1 21 ? 15.922 24.438 1.097 1 95.94 21 GLN B N 1
ATOM 1550 C CA . GLN B 1 21 ? 17.234 25.047 0.914 1 95.94 21 GLN B CA 1
ATOM 1551 C C . GLN B 1 21 ? 18.281 24.016 0.501 1 95.94 21 GLN B C 1
ATOM 1553 O O . GLN B 1 21 ? 19.281 24.359 -0.132 1 95.94 21 GLN B O 1
ATOM 1558 N N . ASN B 1 22 ? 18.031 22.797 0.862 1 95.06 22 ASN B N 1
ATOM 1559 C CA . ASN B 1 22 ? 18.984 21.719 0.637 1 95.06 22 ASN B CA 1
ATOM 1560 C C . ASN B 1 22 ? 18.312 20.469 0.084 1 95.06 22 ASN B C 1
ATOM 1562 O O . ASN B 1 22 ? 18.047 19.516 0.825 1 95.06 22 ASN B O 1
ATOM 1566 N N . PRO B 1 23 ? 18.234 20.422 -1.2 1 92.12 23 PRO B N 1
ATOM 1567 C CA . PRO B 1 23 ? 17.516 19.297 -1.815 1 92.12 23 PRO B CA 1
ATOM 1568 C C . PRO B 1 23 ? 18.094 17.938 -1.424 1 92.12 23 PRO B C 1
ATOM 1570 O O . PRO B 1 23 ? 17.359 16.953 -1.332 1 92.12 23 PRO B O 1
ATOM 1573 N N . GLU B 1 24 ? 19.359 17.828 -1.19 1 93.94 24 GLU B N 1
ATOM 1574 C CA . GLU B 1 24 ? 19.984 16.562 -0.794 1 93.94 24 GLU B CA 1
ATOM 1575 C C . GLU B 1 24 ? 19.438 16.094 0.553 1 93.94 24 GLU B C 1
ATOM 1577 O O . GLU B 1 24 ? 19.266 14.891 0.767 1 93.94 24 GLU B O 1
ATOM 1582 N N . ALA B 1 25 ? 19.188 17.016 1.438 1 95.12 25 ALA B N 1
ATOM 1583 C CA . ALA B 1 25 ? 18.672 16.688 2.768 1 95.12 25 ALA B CA 1
ATOM 1584 C C . ALA B 1 25 ? 17.234 16.203 2.699 1 95.12 25 ALA B C 1
ATOM 1586 O O . ALA B 1 25 ? 16.719 15.602 3.65 1 95.12 25 ALA B O 1
ATOM 1587 N N . ALA B 1 26 ? 16.531 16.391 1.565 1 97.12 26 ALA B N 1
ATOM 1588 C CA . ALA B 1 26 ? 15.133 16.016 1.392 1 97.12 26 ALA B CA 1
ATOM 1589 C C . ALA B 1 26 ? 15.016 14.625 0.781 1 97.12 26 ALA B C 1
ATOM 1591 O O . ALA B 1 26 ? 13.906 14.109 0.605 1 97.12 26 ALA B O 1
ATOM 1592 N N . SER B 1 27 ? 16.203 13.992 0.513 1 97.75 27 SER B N 1
ATOM 1593 C CA . SER B 1 27 ? 16.219 12.742 -0.23 1 97.75 27 SER B CA 1
ATOM 1594 C C . SER B 1 27 ? 16.094 11.539 0.707 1 97.75 27 SER B C 1
ATOM 1596 O O . SER B 1 27 ? 16.906 11.375 1.619 1 97.75 27 SER B O 1
ATOM 1598 N N . PHE B 1 28 ? 15.117 10.672 0.453 1 98.56 28 PHE B N 1
ATOM 1599 C CA . PHE B 1 28 ? 14.914 9.422 1.167 1 98.56 28 PHE B CA 1
ATOM 1600 C C . PHE B 1 28 ? 14.852 8.25 0.194 1 98.56 28 PHE B C 1
ATOM 1602 O O . PHE B 1 28 ? 14.344 8.391 -0.921 1 98.56 28 PHE B O 1
ATOM 1609 N N . THR B 1 29 ? 15.375 7.105 0.572 1 98.75 29 THR B N 1
ATOM 1610 C CA . THR B 1 29 ? 15.148 5.828 -0.097 1 98.75 29 THR B CA 1
ATOM 1611 C C . THR B 1 29 ? 14.625 4.785 0.889 1 98.75 29 THR B C 1
ATOM 1613 O O . THR B 1 29 ? 15.266 4.52 1.909 1 98.75 29 THR B O 1
ATOM 1616 N N . PHE B 1 30 ? 13.469 4.27 0.596 1 98.88 30 PHE B N 1
ATOM 1617 C CA . PHE B 1 30 ? 12.883 3.256 1.462 1 98.88 30 PHE B CA 1
ATOM 1618 C C . PHE B 1 30 ? 12.953 1.879 0.812 1 98.88 30 PHE B C 1
ATOM 1620 O O . PHE B 1 30 ? 13 1.768 -0.415 1 98.88 30 PHE B O 1
ATOM 1627 N N . ARG B 1 31 ? 12.969 0.872 1.693 1 98.81 31 ARG B N 1
ATOM 1628 C CA . ARG B 1 31 ? 13.164 -0.501 1.238 1 98.81 31 ARG B CA 1
ATOM 1629 C C . ARG B 1 31 ? 12.219 -1.455 1.959 1 98.81 31 ARG B C 1
ATOM 1631 O O . ARG B 1 31 ? 11.75 -1.161 3.062 1 98.81 31 ARG B O 1
ATOM 1638 N N . SER B 1 32 ? 11.914 -2.557 1.345 1 98.94 32 SER B N 1
ATOM 1639 C CA . SER B 1 32 ? 11.227 -3.697 1.946 1 98.94 32 SER B CA 1
ATOM 1640 C C . SER B 1 32 ? 11.664 -5.008 1.292 1 98.94 32 SER B C 1
ATOM 1642 O O . SER B 1 32 ? 12.172 -5.008 0.169 1 98.94 32 SER B O 1
ATOM 1644 N N . VAL B 1 33 ? 11.594 -6.055 2.041 1 98.94 33 VAL B N 1
ATOM 1645 C CA . VAL B 1 33 ? 11.789 -7.406 1.526 1 98.94 33 VAL B CA 1
ATOM 1646 C C . VAL B 1 33 ? 10.578 -8.266 1.854 1 98.94 33 VAL B C 1
ATOM 1648 O O . VAL B 1 33 ? 10.156 -8.352 3.012 1 98.94 33 VAL B O 1
ATOM 1651 N N . THR B 1 34 ? 9.984 -8.867 0.859 1 99 34 THR B N 1
ATOM 1652 C CA . THR B 1 34 ? 8.891 -9.805 1.05 1 99 34 THR B CA 1
ATOM 1653 C C . THR B 1 34 ? 9.32 -11.227 0.701 1 99 34 THR B C 1
ATOM 1655 O O . THR B 1 34 ? 9.852 -11.469 -0.386 1 99 34 THR B O 1
ATOM 1658 N N . GLU B 1 35 ? 9.102 -12.086 1.605 1 98.94 35 GLU B N 1
ATOM 1659 C CA . GLU B 1 35 ? 9.406 -13.5 1.415 1 98.94 35 GLU B CA 1
ATOM 1660 C C . GLU B 1 35 ? 8.133 -14.336 1.322 1 98.94 35 GLU B C 1
ATOM 1662 O O . GLU B 1 35 ? 7.223 -14.18 2.141 1 98.94 35 GLU B O 1
ATOM 1667 N N . TRP B 1 36 ? 8.109 -15.172 0.33 1 98.94 36 TRP B N 1
ATOM 1668 C CA . TRP B 1 36 ? 7.035 -16.156 0.218 1 98.94 36 TRP B CA 1
ATOM 1669 C C . TRP B 1 36 ? 7.188 -17.25 1.266 1 98.94 36 TRP B C 1
ATOM 1671 O O . TRP B 1 36 ? 8.289 -17.781 1.471 1 98.94 36 TRP B O 1
ATOM 1681 N N . THR B 1 37 ? 6.055 -17.609 1.947 1 98.88 37 THR B N 1
ATOM 1682 C CA . THR B 1 37 ? 6.164 -18.609 3.008 1 98.88 37 THR B CA 1
ATOM 1683 C C . THR B 1 37 ? 5.246 -19.797 2.73 1 98.88 37 THR B C 1
ATOM 1685 O O . THR B 1 37 ? 4.926 -20.562 3.639 1 98.88 37 THR B O 1
ATOM 1688 N N . GLY B 1 38 ? 4.75 -19.922 1.479 1 98.69 38 GLY B N 1
ATOM 1689 C CA . GLY B 1 38 ? 3.922 -21.047 1.062 1 98.69 38 GLY B CA 1
ATOM 1690 C C . GLY B 1 38 ? 2.48 -20.656 0.792 1 98.69 38 GLY B C 1
ATOM 1691 O O . GLY B 1 38 ? 1.898 -19.859 1.528 1 98.69 38 GLY B O 1
ATOM 1692 N N . GLY B 1 39 ? 1.902 -21.297 -0.202 1 98.75 39 GLY B N 1
ATOM 1693 C CA . GLY B 1 39 ? 0.563 -20.875 -0.583 1 98.75 39 GLY B CA 1
ATOM 1694 C C . GLY B 1 39 ? 0.474 -19.391 -0.923 1 98.75 39 GLY B C 1
ATOM 1695 O O . GLY B 1 39 ? 1.243 -18.891 -1.747 1 98.75 39 GLY B O 1
ATOM 1696 N N . PHE B 1 40 ? -0.479 -18.797 -0.253 1 98.88 40 PHE B N 1
ATOM 1697 C CA . PHE B 1 40 ? -0.639 -17.359 -0.491 1 98.88 40 PHE B CA 1
ATOM 1698 C C . PHE B 1 40 ? -0.095 -16.562 0.68 1 98.88 40 PHE B C 1
ATOM 1700 O O . PHE B 1 40 ? -0.365 -15.359 0.793 1 98.88 40 PHE B O 1
ATOM 1707 N N . SER B 1 41 ? 0.679 -17.266 1.551 1 98.88 41 SER B N 1
ATOM 1708 C CA . SER B 1 41 ? 1.239 -16.609 2.729 1 98.88 41 SER B CA 1
ATOM 1709 C C . SER B 1 41 ? 2.598 -15.984 2.424 1 98.88 41 SER B C 1
ATOM 1711 O O . SER B 1 41 ? 3.359 -16.516 1.61 1 98.88 41 SER B O 1
ATOM 1713 N N . ASN B 1 42 ? 2.883 -14.906 3.025 1 98.94 42 ASN B N 1
ATOM 1714 C CA . ASN B 1 42 ? 4.16 -14.219 2.875 1 98.94 42 ASN B CA 1
ATOM 1715 C C . ASN B 1 42 ? 4.469 -13.344 4.086 1 98.94 42 ASN B C 1
ATOM 1717 O O . ASN B 1 42 ? 3.596 -13.102 4.922 1 98.94 42 ASN B O 1
ATOM 1721 N N . LEU B 1 43 ? 5.703 -12.953 4.199 1 98.94 43 LEU B N 1
ATOM 1722 C CA . LEU B 1 43 ? 6.191 -12.07 5.254 1 98.94 43 LEU B CA 1
ATOM 1723 C C . LEU B 1 43 ? 7.016 -10.93 4.676 1 98.94 43 LEU B C 1
ATOM 1725 O O . LEU B 1 43 ? 7.984 -11.164 3.949 1 98.94 43 LEU B O 1
ATOM 1729 N N . THR B 1 44 ? 6.598 -9.719 4.941 1 99 44 THR B N 1
ATOM 1730 C CA . THR B 1 44 ? 7.348 -8.523 4.555 1 99 44 THR B CA 1
ATOM 1731 C C . THR B 1 44 ? 8.148 -7.984 5.738 1 99 44 THR B C 1
ATOM 1733 O O . THR B 1 44 ? 7.641 -7.902 6.855 1 99 44 THR B O 1
ATOM 1736 N N . ARG B 1 45 ? 9.344 -7.715 5.523 1 98.94 45 ARG B N 1
ATOM 1737 C CA . ARG B 1 45 ? 10.203 -7.059 6.496 1 98.94 45 ARG B CA 1
ATOM 1738 C C . ARG B 1 45 ? 10.594 -5.66 6.023 1 98.94 45 ARG B C 1
ATOM 1740 O O . ARG B 1 45 ? 10.938 -5.465 4.852 1 98.94 45 ARG B O 1
ATOM 1747 N N . ILE B 1 46 ? 10.469 -4.695 6.902 1 98.88 46 ILE B N 1
ATOM 1748 C CA . ILE B 1 46 ? 10.82 -3.297 6.688 1 98.88 46 ILE B CA 1
ATOM 1749 C C . ILE B 1 46 ? 11.75 -2.82 7.797 1 98.88 46 ILE B C 1
ATOM 1751 O O . ILE B 1 46 ? 11.461 -3.006 8.984 1 98.88 46 ILE B O 1
ATOM 1755 N N . GLY B 1 47 ? 12.875 -2.227 7.469 1 97.56 47 GLY B N 1
ATOM 1756 C CA . GLY B 1 47 ? 13.859 -1.812 8.453 1 97.56 47 GLY B CA 1
ATOM 1757 C C . GLY B 1 47 ? 14.617 -0.561 8.047 1 97.56 47 GLY B C 1
ATOM 1758 O O . GLY B 1 47 ? 14.016 0.485 7.805 1 97.56 47 GLY B O 1
ATOM 1759 N N . GLU B 1 48 ? 15.906 -0.766 7.758 1 98.19 48 GLU B N 1
ATOM 1760 C CA . GLU B 1 48 ? 16.781 0.371 7.461 1 98.19 48 GLU B CA 1
ATOM 1761 C C . GLU B 1 48 ? 16.312 1.101 6.199 1 98.19 48 GLU B C 1
ATOM 1763 O O . GLU B 1 48 ? 15.656 0.511 5.34 1 98.19 48 GLU B O 1
ATOM 1768 N N . PHE B 1 49 ? 16.641 2.355 6.145 1 98.75 49 PHE B N 1
ATOM 1769 C CA . PHE B 1 49 ? 16.406 3.207 4.984 1 98.75 49 PHE B CA 1
ATOM 1770 C C . PHE B 1 49 ? 17.562 4.188 4.797 1 98.75 49 PHE B C 1
ATOM 1772 O O . PHE B 1 49 ? 18.547 4.145 5.535 1 98.75 49 PHE B O 1
ATOM 1779 N N . GLU B 1 50 ? 17.5 4.953 3.734 1 98.69 50 GLU B N 1
ATOM 1780 C CA . GLU B 1 50 ? 18.531 5.957 3.479 1 98.69 50 GLU B CA 1
ATOM 1781 C C . GLU B 1 50 ? 17.953 7.371 3.564 1 98.69 50 GLU B C 1
ATOM 1783 O O . GLU B 1 50 ? 16.844 7.625 3.094 1 98.69 50 GLU B O 1
ATOM 1788 N N . HIS B 1 51 ? 18.609 8.258 4.207 1 98.44 51 HIS B N 1
ATOM 1789 C CA . HIS B 1 51 ? 18.344 9.688 4.262 1 98.44 51 HIS B CA 1
ATOM 1790 C C . HIS B 1 51 ? 19.578 10.5 3.936 1 98.44 51 HIS B C 1
ATOM 1792 O O . HIS B 1 51 ? 20.625 10.352 4.586 1 98.44 51 HIS B O 1
ATOM 1798 N N . ALA B 1 52 ? 19.5 11.328 2.887 1 97.12 52 ALA B N 1
ATOM 1799 C CA . ALA B 1 52 ? 20.594 12.203 2.471 1 97.12 52 ALA B CA 1
ATOM 1800 C C . ALA B 1 52 ? 21.859 11.406 2.193 1 97.12 52 ALA B C 1
ATOM 1802 O O . ALA B 1 52 ? 22.953 11.805 2.611 1 97.12 52 ALA B O 1
ATOM 1803 N N . GLY B 1 53 ? 21.672 10.188 1.676 1 95.69 53 GLY B N 1
ATOM 1804 C CA . GLY B 1 53 ? 22.797 9.375 1.228 1 95.69 53 GLY B CA 1
ATOM 1805 C C . GLY B 1 53 ? 23.375 8.5 2.322 1 95.69 53 GLY B C 1
ATOM 1806 O O . GLY B 1 53 ? 24.328 7.746 2.088 1 95.69 53 GLY B O 1
ATOM 1807 N N . GLU B 1 54 ? 22.766 8.562 3.451 1 97.75 54 GLU B N 1
ATOM 1808 C CA . GLU B 1 54 ? 23.266 7.781 4.578 1 97.75 54 GLU B CA 1
ATOM 1809 C C . GLU B 1 54 ? 22.234 6.766 5.051 1 97.75 54 GLU B C 1
ATOM 1811 O O . GLU B 1 54 ? 21.047 7.066 5.117 1 97.75 54 GLU B O 1
ATOM 1816 N N . THR B 1 55 ? 22.734 5.59 5.414 1 98.25 55 THR B N 1
ATOM 1817 C CA . THR B 1 55 ? 21.844 4.559 5.941 1 98.25 55 THR B CA 1
ATOM 1818 C C . THR B 1 55 ? 21.406 4.898 7.363 1 98.25 55 THR B C 1
ATOM 1820 O O . THR B 1 55 ? 22.234 5.27 8.203 1 98.25 55 THR B O 1
ATOM 1823 N N . VAL B 1 56 ? 20.156 4.84 7.57 1 98.5 56 VAL B N 1
ATOM 1824 C CA . VAL B 1 56 ? 19.609 5.059 8.906 1 98.5 56 VAL B CA 1
ATOM 1825 C C . VAL B 1 56 ? 19.156 3.729 9.5 1 98.5 56 VAL B C 1
ATOM 1827 O O . VAL B 1 56 ? 18.344 3.021 8.914 1 98.5 56 VAL B O 1
ATOM 1830 N N . ASP B 1 57 ? 19.734 3.414 10.656 1 97.5 57 ASP B N 1
ATOM 1831 C CA . ASP B 1 57 ? 19.297 2.221 11.375 1 97.5 57 ASP B CA 1
ATOM 1832 C C . ASP B 1 57 ? 17.859 2.379 11.875 1 97.5 57 ASP B C 1
ATOM 1834 O O . ASP B 1 57 ? 17.453 3.469 12.281 1 97.5 57 ASP B O 1
ATOM 1838 N N . SER B 1 58 ? 17.172 1.323 11.789 1 97.81 58 SER B N 1
ATOM 1839 C CA . SER B 1 58 ? 15.758 1.311 12.156 1 97.81 58 SER B CA 1
ATOM 1840 C C . SER B 1 58 ? 15.328 -0.06 12.672 1 97.81 58 SER B C 1
ATOM 1842 O O . SER B 1 58 ? 15.859 -1.085 12.234 1 97.81 58 SER B O 1
ATOM 1844 N N . PRO B 1 59 ? 14.438 -0.102 13.727 1 97.81 59 PRO B N 1
ATOM 1845 C CA . PRO B 1 59 ? 13.859 -1.409 14.047 1 97.81 59 PRO B CA 1
ATOM 1846 C C . PRO B 1 59 ? 13.273 -2.105 12.82 1 97.81 59 PRO B C 1
ATOM 1848 O O . PRO B 1 59 ? 12.891 -1.443 11.852 1 97.81 59 PRO B O 1
ATOM 1851 N N . GLN B 1 60 ? 13.289 -3.395 12.93 1 98.56 60 GLN B N 1
ATOM 1852 C CA . GLN B 1 60 ? 12.656 -4.152 11.859 1 98.56 60 GLN B CA 1
ATOM 1853 C C . GLN B 1 60 ? 11.18 -4.41 12.156 1 98.56 60 GLN B C 1
ATOM 1855 O O . GLN B 1 60 ? 10.836 -4.836 13.258 1 98.56 60 GLN B O 1
ATOM 1860 N N . PHE B 1 61 ? 10.352 -4.082 11.258 1 98.94 61 PHE B N 1
ATOM 1861 C CA . PHE B 1 61 ? 8.93 -4.395 11.32 1 98.94 61 PHE B CA 1
ATOM 1862 C C . PHE B 1 61 ? 8.594 -5.586 10.43 1 98.94 61 PHE B C 1
ATOM 1864 O O . PHE B 1 61 ? 9.242 -5.801 9.406 1 98.94 61 PHE B O 1
ATOM 1871 N N . GLU B 1 62 ? 7.609 -6.34 10.859 1 98.88 62 GLU B N 1
ATOM 1872 C CA . GLU B 1 62 ? 7.141 -7.484 10.078 1 98.88 62 GLU B CA 1
ATOM 1873 C C . GLU B 1 62 ? 5.645 -7.387 9.797 1 98.88 62 GLU B C 1
ATOM 1875 O O . GLU B 1 62 ? 4.867 -7.008 10.68 1 98.88 62 GLU B O 1
ATOM 1880 N N . ILE B 1 63 ? 5.301 -7.617 8.602 1 98.88 63 ILE B N 1
ATOM 1881 C CA . ILE B 1 63 ? 3.902 -7.672 8.18 1 98.88 63 ILE B CA 1
ATOM 1882 C C . ILE B 1 63 ? 3.617 -9.023 7.52 1 98.88 63 ILE B C 1
ATOM 1884 O O . ILE B 1 63 ? 4.246 -9.375 6.516 1 98.88 63 ILE B O 1
ATOM 1888 N N . VAL B 1 64 ? 2.678 -9.719 8.07 1 98.88 64 VAL B N 1
ATOM 1889 C CA . VAL B 1 64 ? 2.223 -10.977 7.484 1 98.88 64 VAL B CA 1
ATOM 1890 C C . VAL B 1 64 ? 1.132 -10.703 6.449 1 98.88 64 VAL B C 1
ATOM 1892 O O . VAL B 1 64 ? 0.224 -9.906 6.695 1 98.88 64 VAL B O 1
ATOM 1895 N N . GLY B 1 65 ? 1.263 -11.25 5.293 1 98.88 65 GLY B N 1
ATOM 1896 C CA . GLY B 1 65 ? 0.228 -11.211 4.273 1 98.88 65 GLY B CA 1
ATOM 1897 C C . GLY B 1 65 ? -0.321 -12.586 3.93 1 98.88 65 GLY B C 1
ATOM 1898 O O . GLY B 1 65 ? 0.408 -13.578 3.965 1 98.88 65 GLY B O 1
ATOM 1899 N N . ASP B 1 66 ? -1.585 -12.633 3.576 1 98.94 66 ASP B N 1
ATOM 1900 C CA . ASP B 1 66 ? -2.229 -13.867 3.143 1 98.94 66 ASP B CA 1
ATOM 1901 C C . ASP B 1 66 ? -3.545 -13.578 2.426 1 98.94 66 ASP B C 1
ATOM 1903 O O . ASP B 1 66 ? -3.926 -12.414 2.26 1 98.94 66 ASP B O 1
ATOM 1907 N N . GLU B 1 67 ? -4.18 -14.609 1.947 1 98.81 67 GLU B N 1
ATOM 1908 C CA . GLU B 1 67 ? -5.508 -14.492 1.354 1 98.81 67 GLU B CA 1
ATOM 1909 C C . GLU B 1 67 ? -6.57 -15.125 2.248 1 98.81 67 GLU B C 1
ATOM 1911 O O . GLU B 1 67 ? -6.266 -16 3.055 1 98.81 67 GLU B O 1
ATOM 1916 N N . PRO B 1 68 ? -7.824 -14.641 2.152 1 98.56 68 PRO B N 1
ATOM 1917 C CA . PRO B 1 68 ? -8.883 -15.312 2.9 1 98.56 68 PRO B CA 1
ATOM 1918 C C . PRO B 1 68 ? -9.18 -16.719 2.369 1 98.56 68 PRO B C 1
ATOM 1920 O O . PRO B 1 68 ? -8.703 -17.078 1.293 1 98.56 68 PRO B O 1
ATOM 1923 N N . GLU B 1 69 ? -9.953 -17.469 3.084 1 97.94 69 GLU B N 1
ATOM 1924 C CA . GLU B 1 69 ? -10.273 -18.844 2.721 1 97.94 69 GLU B CA 1
ATOM 1925 C C . GLU B 1 69 ? -11.039 -18.906 1.403 1 97.94 69 GLU B C 1
ATOM 1927 O O . GLU B 1 69 ? -10.883 -19.859 0.63 1 97.94 69 GLU B O 1
ATOM 1932 N N . GLU B 1 70 ? -11.852 -17.875 1.107 1 97.5 70 GLU B N 1
ATOM 1933 C CA . GLU B 1 70 ? -12.609 -17.766 -0.138 1 97.5 70 GLU B CA 1
ATOM 1934 C C . GLU B 1 70 ? -11.672 -17.75 -1.347 1 97.5 70 GLU B C 1
ATOM 1936 O O . GLU B 1 70 ? -12.094 -18.062 -2.463 1 97.5 70 GLU B O 1
ATOM 1941 N N . LEU B 1 71 ? -10.391 -17.422 -1.078 1 97.88 71 LEU B N 1
ATOM 1942 C CA . LEU B 1 71 ? -9.383 -17.375 -2.135 1 97.88 71 LEU B CA 1
ATOM 1943 C C . LEU B 1 71 ? -8.305 -18.422 -1.909 1 97.88 71 LEU B C 1
ATOM 1945 O O . LEU B 1 71 ? -7.211 -18.328 -2.469 1 97.88 71 LEU B O 1
ATOM 1949 N N . LEU B 1 72 ? -8.562 -19.328 -0.97 1 98.06 72 LEU B N 1
ATOM 1950 C CA . LEU B 1 72 ? -7.758 -20.531 -0.731 1 98.06 72 LEU B CA 1
ATOM 1951 C C . LEU B 1 72 ? -6.574 -20.219 0.178 1 98.06 72 LEU B C 1
ATOM 1953 O O . LEU B 1 72 ? -5.637 -21.016 0.276 1 98.06 72 LEU B O 1
ATOM 1957 N N . GLY B 1 73 ? -6.582 -19.062 0.786 1 98.56 73 GLY B N 1
ATOM 1958 C CA . GLY B 1 73 ? -5.59 -18.766 1.809 1 98.56 73 GLY B CA 1
ATOM 1959 C C . GLY B 1 73 ? -6.012 -19.219 3.195 1 98.56 73 GLY B C 1
ATOM 1960 O O . GLY B 1 73 ? -7.082 -19.797 3.363 1 98.56 73 GLY B O 1
ATOM 1961 N N . ASP B 1 74 ? -5.152 -18.938 4.191 1 98.31 74 ASP B N 1
ATOM 1962 C CA . ASP B 1 74 ? -5.426 -19.297 5.578 1 98.31 74 ASP B CA 1
ATOM 1963 C C . ASP B 1 74 ? -5.797 -18.062 6.402 1 98.31 74 ASP B C 1
ATOM 1965 O O . ASP B 1 74 ? -6.039 -18.156 7.605 1 98.31 74 ASP B O 1
ATOM 1969 N N . ARG B 1 75 ? -5.816 -16.906 5.797 1 98.69 75 ARG B N 1
ATOM 1970 C CA . ARG B 1 75 ? -6.184 -15.633 6.422 1 98.69 75 ARG B CA 1
ATOM 1971 C C . ARG B 1 75 ? -5.316 -15.359 7.645 1 98.69 75 ARG B C 1
ATOM 1973 O O . ARG B 1 75 ? -5.816 -14.906 8.68 1 98.69 75 ARG B O 1
ATOM 1980 N N . GLU B 1 76 ? -4.008 -15.594 7.523 1 98.56 76 GLU B N 1
ATOM 1981 C CA . GLU B 1 76 ? -3.064 -15.305 8.602 1 98.56 76 GLU B CA 1
ATOM 1982 C C . GLU B 1 76 ? -2.754 -13.82 8.688 1 98.56 76 GLU B C 1
ATOM 1984 O O . GLU B 1 76 ? -2.201 -13.344 9.688 1 98.56 76 GLU B O 1
ATOM 1989 N N . GLY B 1 77 ? -3.041 -13.062 7.746 1 98.81 77 GLY B N 1
ATOM 1990 C CA . GLY B 1 77 ? -2.879 -11.625 7.617 1 98.81 77 GLY B CA 1
ATOM 1991 C C . GLY B 1 77 ? -3.779 -11.016 6.555 1 98.81 77 GLY B C 1
ATOM 1992 O O . GLY B 1 77 ? -4.516 -11.734 5.875 1 98.81 77 GLY B O 1
ATOM 1993 N N . PRO B 1 78 ? -3.799 -9.688 6.469 1 98.94 78 PRO B N 1
ATOM 1994 C CA . PRO B 1 78 ? -4.539 -9.047 5.383 1 98.94 78 PRO B CA 1
ATOM 1995 C C . PRO B 1 78 ? -4 -9.406 4 1 98.94 78 PRO B C 1
ATOM 1997 O O . PRO B 1 78 ? -2.84 -9.805 3.873 1 98.94 78 PRO B O 1
ATOM 2000 N N . ASN B 1 79 ? -4.887 -9.367 3 1 98.88 79 ASN B N 1
ATOM 2001 C CA . ASN B 1 79 ? -4.367 -9.547 1.647 1 98.88 79 ASN B CA 1
ATOM 2002 C C . ASN B 1 79 ? -3.74 -8.258 1.117 1 98.88 79 ASN B C 1
ATOM 2004 O O . ASN B 1 79 ? -3.783 -7.223 1.781 1 98.88 79 ASN B O 1
ATOM 2008 N N . ALA B 1 80 ? -3.113 -8.305 -0.037 1 98.94 80 ALA B N 1
ATOM 2009 C CA . ALA B 1 80 ? -2.291 -7.23 -0.585 1 98.94 80 ALA B CA 1
ATOM 2010 C C . ALA B 1 80 ? -3.123 -5.977 -0.831 1 98.94 80 ALA B C 1
ATOM 2012 O O . ALA B 1 80 ? -2.662 -4.859 -0.58 1 98.94 80 ALA B O 1
ATOM 2013 N N . VAL B 1 81 ? -4.355 -6.105 -1.341 1 98.94 81 VAL B N 1
ATOM 2014 C CA . VAL B 1 81 ? -5.16 -4.938 -1.687 1 98.94 81 VAL B CA 1
ATOM 2015 C C . VAL B 1 81 ? -5.719 -4.305 -0.416 1 98.94 81 VAL B C 1
ATOM 2017 O O . VAL B 1 81 ? -5.945 -3.092 -0.368 1 98.94 81 VAL B O 1
ATOM 2020 N N . GLU B 1 82 ? -5.922 -5.09 0.639 1 98.94 82 GLU B N 1
ATOM 2021 C CA . GLU B 1 82 ? -6.242 -4.531 1.949 1 98.94 82 GLU B CA 1
ATOM 2022 C C . GLU B 1 82 ? -5.062 -3.746 2.516 1 98.94 82 GLU B C 1
ATOM 2024 O O . GLU B 1 82 ? -5.246 -2.682 3.109 1 98.94 82 GLU B O 1
ATOM 2029 N N . LEU B 1 83 ? -3.865 -4.285 2.361 1 98.94 83 LEU B N 1
ATOM 2030 C CA . LEU B 1 83 ? -2.662 -3.578 2.785 1 98.94 83 LEU B CA 1
ATOM 2031 C C . LEU B 1 83 ? -2.531 -2.246 2.053 1 98.94 83 LEU B C 1
ATOM 2033 O O . LEU B 1 83 ? -2.105 -1.249 2.643 1 98.94 83 LEU B O 1
ATOM 2037 N N . LEU B 1 84 ? -2.861 -2.207 0.755 1 99 84 LEU B N 1
ATOM 2038 C CA . LEU B 1 84 ? -2.852 -0.959 -0.002 1 99 84 LEU B CA 1
ATOM 2039 C C . LEU B 1 84 ? -3.783 0.068 0.632 1 99 84 LEU B C 1
ATOM 2041 O O . LEU B 1 84 ? -3.402 1.226 0.818 1 99 84 LEU B O 1
ATOM 2045 N N . LEU B 1 85 ? -5.051 -0.354 0.986 1 99 85 LEU B N 1
ATOM 2046 C CA . LEU B 1 85 ? -5.984 0.558 1.636 1 99 85 LEU B CA 1
ATOM 2047 C C . LEU B 1 85 ? -5.395 1.113 2.928 1 99 85 LEU B C 1
ATOM 2049 O O . LEU B 1 85 ? -5.508 2.311 3.201 1 99 85 LEU B O 1
ATOM 2053 N N . GLY B 1 86 ? -4.75 0.26 3.713 1 98.94 86 GLY B N 1
ATOM 2054 C CA . GLY B 1 86 ? -4.102 0.698 4.941 1 98.94 86 GLY B CA 1
ATOM 2055 C C . GLY B 1 86 ? -2.982 1.692 4.703 1 98.94 86 GLY B C 1
ATOM 2056 O O . GLY B 1 86 ? -2.834 2.66 5.449 1 98.94 86 GLY B O 1
ATOM 2057 N N . ALA B 1 87 ? -2.17 1.424 3.67 1 98.94 87 ALA B N 1
ATOM 2058 C CA . ALA B 1 87 ? -1.077 2.33 3.322 1 98.94 87 ALA B CA 1
ATOM 2059 C C . ALA B 1 87 ? -1.607 3.715 2.959 1 98.94 87 ALA B C 1
ATOM 2061 O O . ALA B 1 87 ? -1.056 4.73 3.391 1 98.94 87 ALA B O 1
ATOM 2062 N N . ILE B 1 88 ? -2.699 3.775 2.164 1 99 88 ILE B N 1
ATOM 2063 C CA . ILE B 1 88 ? -3.303 5.047 1.771 1 99 88 ILE B CA 1
ATOM 2064 C C . ILE B 1 88 ? -3.82 5.773 3.01 1 99 88 ILE B C 1
ATOM 2066 O O . ILE B 1 88 ? -3.592 6.977 3.17 1 99 88 ILE B O 1
ATOM 2070 N N . GLY B 1 89 ? -4.5 5.035 3.887 1 99 89 GLY B N 1
ATOM 2071 C CA . GLY B 1 89 ? -5 5.641 5.113 1 99 89 GLY B CA 1
ATOM 2072 C C . GLY B 1 89 ? -3.9 6.23 5.977 1 99 89 GLY B C 1
ATOM 2073 O O . GLY B 1 89 ? -4.047 7.336 6.508 1 99 89 GLY B O 1
ATOM 2074 N N . SER B 1 90 ? -2.832 5.496 6.109 1 98.94 90 SER B N 1
ATOM 2075 C CA . SER B 1 90 ? -1.681 5.984 6.863 1 98.94 90 SER B CA 1
ATOM 2076 C C . SER B 1 90 ? -1.124 7.266 6.254 1 98.94 90 SER B C 1
ATOM 2078 O O . SER B 1 90 ? -0.817 8.219 6.973 1 98.94 90 SER B O 1
ATOM 2080 N N . CYS B 1 91 ? -1.003 7.336 4.98 1 98.94 91 CYS B N 1
ATOM 2081 C CA . CYS B 1 91 ? -0.458 8.492 4.277 1 98.94 91 CYS B CA 1
ATOM 2082 C C . CYS B 1 91 ? -1.35 9.719 4.465 1 98.94 91 CYS B C 1
ATOM 2084 O O . CYS B 1 91 ? -0.856 10.812 4.727 1 98.94 91 CYS B O 1
ATOM 2086 N N . LEU B 1 92 ? -2.646 9.492 4.27 1 98.94 92 LEU B N 1
ATOM 2087 C CA . LEU B 1 92 ? -3.58 10.602 4.441 1 98.94 92 LEU B CA 1
ATOM 2088 C C . LEU B 1 92 ? -3.523 11.148 5.867 1 98.94 92 LEU B C 1
ATOM 2090 O O . LEU B 1 92 ? -3.5 12.359 6.07 1 98.94 92 LEU B O 1
ATOM 2094 N N . SER B 1 93 ? -3.484 10.242 6.832 1 98.94 93 SER B N 1
ATOM 2095 C CA . SER B 1 93 ? -3.395 10.641 8.234 1 98.94 93 SER B CA 1
ATOM 2096 C C . SER B 1 93 ? -2.191 11.539 8.477 1 98.94 93 SER B C 1
ATOM 2098 O O . SER B 1 93 ? -2.324 12.617 9.07 1 98.94 93 SER B O 1
ATOM 2100 N N . VAL B 1 94 ? -1.083 11.133 7.977 1 98.94 94 VAL B N 1
ATOM 2101 C CA . VAL B 1 94 ? 0.173 11.859 8.148 1 98.94 94 VAL B CA 1
ATOM 2102 C C . VAL B 1 94 ? 0.108 13.188 7.398 1 98.94 94 VAL B C 1
ATOM 2104 O O . VAL B 1 94 ? 0.533 14.219 7.918 1 98.94 94 VAL B O 1
ATOM 2107 N N . THR B 1 95 ? -0.417 13.188 6.211 1 98.94 95 THR B N 1
ATOM 2108 C CA . THR B 1 95 ? -0.456 14.383 5.383 1 98.94 95 THR B CA 1
ATOM 2109 C C . THR B 1 95 ? -1.389 15.43 5.984 1 98.94 95 THR B C 1
ATOM 2111 O O . THR B 1 95 ? -1.038 16.609 6.07 1 98.94 95 THR B O 1
ATOM 2114 N N . TYR B 1 96 ? -2.566 15 6.445 1 98.94 96 TYR B N 1
ATOM 2115 C CA . TYR B 1 96 ? -3.451 15.922 7.141 1 98.94 96 TYR B CA 1
ATOM 2116 C C . TYR B 1 96 ? -2.771 16.5 8.375 1 98.94 96 TYR B C 1
ATOM 2118 O O . TYR B 1 96 ? -2.764 17.719 8.578 1 98.94 96 TYR B O 1
ATOM 2126 N N . ALA B 1 97 ? -2.18 15.664 9.203 1 98.94 97 ALA B N 1
ATOM 2127 C CA . ALA B 1 97 ? -1.57 16.109 10.453 1 98.94 97 ALA B CA 1
ATOM 2128 C C . ALA B 1 97 ? -0.442 17.094 10.195 1 98.94 97 ALA B C 1
ATOM 2130 O O . ALA B 1 97 ? -0.354 18.125 10.867 1 98.94 97 ALA B O 1
ATOM 2131 N N . GLY B 1 98 ? 0.419 16.766 9.25 1 98.75 98 GLY B N 1
ATOM 2132 C CA . GLY B 1 98 ? 1.55 17.641 8.938 1 98.75 98 GLY B CA 1
ATOM 2133 C C . GLY B 1 98 ? 1.135 19.016 8.453 1 98.75 98 GLY B C 1
ATOM 2134 O O . GLY B 1 98 ? 1.587 20.031 8.984 1 98.75 98 GLY B O 1
ATOM 2135 N N . HIS B 1 99 ? 0.245 19.078 7.473 1 98.75 99 HIS B N 1
ATOM 2136 C CA . HIS B 1 99 ? -0.166 20.344 6.895 1 98.75 99 HIS B CA 1
ATOM 2137 C C . HIS B 1 99 ? -1.019 21.141 7.875 1 98.75 99 HIS B C 1
ATOM 2139 O O . HIS B 1 99 ? -0.912 22.375 7.941 1 98.75 99 HIS B O 1
ATOM 2145 N N . ALA B 1 100 ? -1.912 20.453 8.602 1 98.81 100 ALA B N 1
ATOM 2146 C CA . ALA B 1 100 ? -2.686 21.141 9.633 1 98.81 100 ALA B CA 1
ATOM 2147 C C . ALA B 1 100 ? -1.769 21.812 10.648 1 98.81 100 ALA B C 1
ATOM 2149 O O . ALA B 1 100 ? -1.975 22.969 11.016 1 98.81 100 ALA B O 1
ATOM 2150 N N . THR B 1 101 ? -0.757 21.109 11.078 1 98.69 101 THR B N 1
ATOM 2151 C CA . THR B 1 101 ? 0.19 21.625 12.055 1 98.69 101 THR B CA 1
ATOM 2152 C C . THR B 1 101 ? 0.924 22.844 11.5 1 98.69 101 THR B C 1
ATOM 2154 O O . THR B 1 101 ? 1.042 23.875 12.18 1 98.69 101 THR B O 1
ATOM 2157 N N . ALA B 1 102 ? 1.4 22.75 10.289 1 97.38 102 ALA B N 1
ATOM 2158 C CA . ALA B 1 102 ? 2.109 23.859 9.648 1 97.38 102 ALA B CA 1
ATOM 2159 C C . ALA B 1 102 ? 1.229 25.094 9.57 1 97.38 102 ALA B C 1
ATOM 2161 O O . ALA B 1 102 ? 1.732 26.219 9.617 1 97.38 102 ALA B O 1
ATOM 2162 N N . LYS B 1 103 ? -0.082 24.906 9.516 1 97.25 103 LYS B N 1
ATOM 2163 C CA . LYS B 1 103 ? -1.031 26.016 9.359 1 97.25 103 LYS B CA 1
ATOM 2164 C 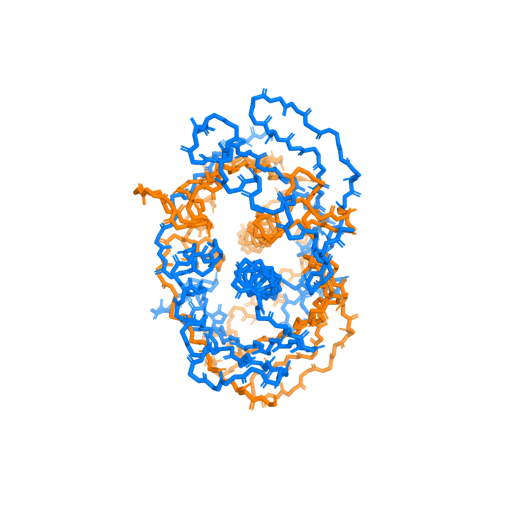C . LYS B 1 103 ? -1.605 26.438 10.703 1 97.25 103 LYS B C 1
ATOM 2166 O O . LYS B 1 103 ? -2.42 27.359 10.773 1 97.25 103 LYS B O 1
ATOM 2171 N N . GLY B 1 104 ? -1.261 25.719 11.742 1 97.06 104 GLY B N 1
ATOM 2172 C CA . GLY B 1 104 ? -1.77 26.016 13.07 1 97.06 104 GLY B CA 1
ATOM 2173 C C . GLY B 1 104 ? -3.201 25.562 13.281 1 97.06 104 GLY B C 1
ATOM 2174 O O . GLY B 1 104 ? -3.91 26.094 14.133 1 97.06 104 GLY B O 1
ATOM 2175 N N . ILE B 1 105 ? -3.691 24.641 12.477 1 98.44 105 ILE B N 1
ATOM 2176 C CA . ILE B 1 105 ? -5.035 24.078 12.602 1 98.44 105 ILE B CA 1
ATOM 2177 C C . ILE B 1 105 ? -5.016 22.891 13.562 1 98.44 105 ILE B C 1
ATOM 2179 O O . ILE B 1 105 ? -4.324 21.906 13.32 1 98.44 105 ILE B O 1
ATOM 2183 N N . GLU B 1 106 ? -5.734 22.969 14.609 1 98.56 106 GLU B N 1
ATOM 2184 C CA . GLU B 1 106 ? -5.828 21.875 15.57 1 98.56 106 GLU B CA 1
ATOM 2185 C C . GLU B 1 106 ? -6.859 20.844 15.125 1 98.56 106 GLU B C 1
ATOM 2187 O O . GLU B 1 106 ? -7.992 21.188 14.789 1 98.56 106 GLU B O 1
ATOM 2192 N N . ILE B 1 107 ? -6.477 19.625 15.117 1 98.81 107 ILE B N 1
ATOM 2193 C CA . ILE B 1 107 ? -7.344 18.484 14.797 1 98.81 107 ILE B CA 1
ATOM 2194 C C . ILE B 1 107 ? -7.582 17.656 16.047 1 98.81 107 ILE B C 1
ATOM 2196 O O . ILE B 1 107 ? -6.633 17.281 16.75 1 98.81 107 ILE B O 1
ATOM 2200 N N . ASP B 1 108 ? -8.797 17.406 16.391 1 98.81 108 ASP B N 1
ATOM 2201 C CA . ASP B 1 108 ? -9.125 16.625 17.562 1 98.81 108 ASP B CA 1
ATOM 2202 C C . ASP B 1 108 ? -9.062 15.125 17.266 1 98.81 108 ASP B C 1
ATOM 2204 O O . ASP B 1 108 ? -8.656 14.328 18.109 1 98.81 108 ASP B O 1
ATOM 2208 N N . ASP B 1 109 ? -9.539 14.82 16.078 1 98.88 109 ASP B N 1
ATOM 2209 C CA . ASP B 1 109 ? -9.547 13.414 15.664 1 98.88 109 ASP B CA 1
ATOM 2210 C C . ASP B 1 109 ? -9.711 13.289 14.156 1 98.88 109 ASP B C 1
ATOM 2212 O O . ASP B 1 109 ? -10.312 14.156 13.516 1 98.88 109 ASP B O 1
ATOM 2216 N N . MET B 1 110 ? -9.133 12.289 13.602 1 98.88 110 MET B N 1
ATOM 2217 C CA . MET B 1 110 ? -9.328 11.938 12.195 1 98.88 110 MET B CA 1
ATOM 2218 C C . MET B 1 110 ? -9.531 10.43 12.039 1 98.88 110 MET B C 1
ATOM 2220 O O . MET B 1 110 ? -8.883 9.641 12.719 1 98.88 110 MET B O 1
ATOM 2224 N N . GLU B 1 111 ? -10.352 10.031 11.195 1 98.94 111 GLU B N 1
ATOM 2225 C CA . GLU B 1 111 ? -10.586 8.641 10.82 1 98.94 111 GLU B CA 1
ATOM 2226 C C . GLU B 1 111 ? -10.859 8.508 9.32 1 98.94 111 GLU B C 1
ATOM 2228 O O . GLU B 1 111 ? -11.586 9.328 8.742 1 98.94 111 GLU B O 1
ATOM 2233 N N . PHE B 1 112 ? -10.359 7.508 8.68 1 99 112 PHE B N 1
ATOM 2234 C CA . PHE B 1 112 ? -10.5 7.258 7.246 1 99 112 PHE B CA 1
ATOM 2235 C C . PHE B 1 112 ? -11.094 5.875 6.996 1 99 112 PHE B C 1
ATOM 2237 O O . PHE B 1 112 ? -10.484 4.863 7.352 1 99 112 PHE B O 1
ATOM 2244 N N . GLU B 1 113 ? -12.242 5.785 6.434 1 98.94 113 GLU B N 1
ATOM 2245 C CA . GLU B 1 113 ? -12.898 4.531 6.078 1 98.94 113 GLU B CA 1
ATOM 2246 C C . GLU B 1 113 ? -12.781 4.25 4.586 1 98.94 113 GLU B C 1
ATOM 2248 O O . GLU B 1 113 ? -13.258 5.027 3.76 1 98.94 113 GLU B O 1
ATOM 2253 N N . PHE B 1 114 ? -12.203 3.152 4.266 1 98.94 114 PHE B N 1
ATOM 2254 C CA . PHE B 1 114 ? -11.961 2.822 2.867 1 98.94 114 PHE B CA 1
ATOM 2255 C C . PHE B 1 114 ? -12.805 1.628 2.438 1 98.94 114 PHE B C 1
ATOM 2257 O O . PHE B 1 114 ? -13.055 0.719 3.232 1 98.94 114 PHE B O 1
ATOM 2264 N N . GLU B 1 115 ? -13.125 1.63 1.188 1 98.81 115 GLU B N 1
ATOM 2265 C CA . GLU B 1 115 ? -13.656 0.457 0.5 1 98.81 115 GLU B CA 1
ATOM 2266 C C . GLU B 1 115 ? -13.188 0.409 -0.951 1 98.81 115 GLU B C 1
ATOM 2268 O O . GLU B 1 115 ? -13.055 1.449 -1.6 1 98.81 115 GLU B O 1
ATOM 2273 N N . GLY B 1 116 ? -12.922 -0.757 -1.483 1 98.81 116 GLY B N 1
ATOM 2274 C CA . GLY B 1 116 ? -12.602 -1.014 -2.879 1 98.81 116 GLY B CA 1
ATOM 2275 C C . GLY B 1 116 ? -13.102 -2.359 -3.367 1 98.81 116 GLY B C 1
ATOM 2276 O O . GLY B 1 116 ? -12.984 -3.365 -2.664 1 98.81 116 GLY B O 1
ATOM 2277 N N . ALA B 1 117 ? -13.641 -2.352 -4.5 1 98.38 117 ALA B N 1
ATOM 2278 C CA . ALA B 1 117 ? -14.156 -3.58 -5.094 1 98.38 117 ALA B CA 1
ATOM 2279 C C . ALA B 1 117 ? -13.164 -4.168 -6.09 1 98.38 117 ALA B C 1
ATOM 2281 O O . ALA B 1 117 ? -12.492 -3.43 -6.816 1 98.38 117 ALA B O 1
ATOM 2282 N N . LEU B 1 118 ? -13.141 -5.422 -6.105 1 97.88 118 LEU B N 1
ATOM 2283 C CA . LEU B 1 118 ? -12.273 -6.164 -7.008 1 97.88 118 LEU B CA 1
ATOM 2284 C C . LEU B 1 118 ? -13.023 -7.32 -7.66 1 97.88 118 LEU B C 1
ATOM 2286 O O . LEU B 1 118 ? -13.82 -7.996 -7.004 1 97.88 118 LEU B O 1
ATOM 2290 N N . ASP B 1 119 ? -12.797 -7.492 -8.953 1 97.69 119 ASP B N 1
ATOM 2291 C CA . ASP B 1 119 ? -13.297 -8.633 -9.719 1 97.69 119 ASP B CA 1
ATOM 2292 C C . ASP B 1 119 ? -12.195 -9.656 -9.969 1 97.69 119 ASP B C 1
ATOM 2294 O O . ASP B 1 119 ? -11.266 -9.398 -10.742 1 97.69 119 ASP B O 1
ATOM 2298 N N . LEU B 1 120 ? -12.352 -10.852 -9.367 1 97.81 120 LEU B N 1
ATOM 2299 C CA . LEU B 1 120 ? -11.336 -11.898 -9.344 1 97.81 120 LEU B CA 1
ATOM 2300 C C . LEU B 1 120 ? -11.008 -12.367 -10.758 1 97.81 120 LEU B C 1
ATOM 2302 O O . LEU B 1 120 ? -9.938 -12.93 -11 1 97.81 120 LEU B O 1
ATOM 2306 N N . ARG B 1 121 ? -11.852 -12.164 -11.742 1 98.12 121 ARG B N 1
ATOM 2307 C CA . ARG B 1 121 ? -11.594 -12.555 -13.125 1 98.12 121 ARG B CA 1
ATOM 2308 C C . ARG B 1 121 ? -10.359 -11.852 -13.672 1 98.12 121 ARG B C 1
ATOM 2310 O O . ARG B 1 121 ? -9.633 -12.414 -14.492 1 98.12 121 ARG B O 1
ATOM 2317 N N . GLY B 1 122 ? -10.078 -10.617 -13.211 1 98.25 122 GLY B N 1
ATOM 2318 C CA . GLY B 1 122 ? -8.883 -9.898 -13.633 1 98.25 122 GLY B CA 1
ATOM 2319 C C . GLY B 1 122 ? -7.598 -10.586 -13.219 1 98.25 122 GLY B C 1
ATOM 2320 O O . GLY B 1 122 ? -6.68 -10.727 -14.031 1 98.25 122 GLY B O 1
ATOM 2321 N N . PHE B 1 123 ? -7.633 -11.062 -11.977 1 98.31 123 PHE B N 1
ATOM 2322 C CA . PHE B 1 123 ? -6.48 -11.781 -11.445 1 98.31 123 PHE B CA 1
ATOM 2323 C C . PHE B 1 123 ? -6.199 -13.039 -12.266 1 98.31 123 PHE B C 1
ATOM 2325 O O . PHE B 1 123 ? -5.043 -13.398 -12.484 1 98.31 123 PHE B O 1
ATOM 2332 N N . PHE B 1 124 ? -7.203 -13.664 -12.758 1 97.44 124 PHE B N 1
ATOM 2333 C CA . PHE B 1 124 ? -7.039 -14.914 -13.492 1 97.44 124 PHE B CA 1
ATOM 2334 C C . PHE B 1 124 ? -6.871 -14.648 -14.984 1 97.44 124 PHE B C 1
ATOM 2336 O O . PHE B 1 124 ? -6.746 -15.586 -15.773 1 97.44 124 PHE B O 1
ATOM 2343 N N . GLY B 1 125 ? -6.938 -13.391 -15.398 1 96.69 125 GLY B N 1
ATOM 2344 C CA . GLY B 1 125 ? -6.777 -13.047 -16.797 1 96.69 125 GLY B CA 1
ATOM 2345 C C . GLY B 1 125 ? -7.996 -13.383 -17.641 1 96.69 125 GLY B C 1
ATOM 2346 O O . GLY B 1 125 ? -7.871 -13.734 -18.812 1 96.69 125 GLY B O 1
ATOM 2347 N N . LEU B 1 126 ? -9.109 -13.328 -16.938 1 95.88 126 LEU B N 1
ATOM 2348 C CA . LEU B 1 126 ? -10.344 -13.695 -17.625 1 95.88 126 LEU B CA 1
ATOM 2349 C C . LEU B 1 126 ? -11.125 -12.453 -18.031 1 95.88 126 LEU B C 1
ATOM 2351 O O . LEU B 1 126 ? -11.305 -11.531 -17.234 1 95.88 126 LEU B O 1
ATOM 2355 N N . GLY B 1 127 ? -11.5 -12.383 -19.281 1 90.25 127 GLY B N 1
ATOM 2356 C CA . GLY B 1 127 ? -12.352 -11.305 -19.766 1 90.25 127 GLY B CA 1
ATOM 2357 C C . GLY B 1 127 ? -11.633 -9.969 -19.859 1 90.25 127 GLY B C 1
ATOM 2358 O O . GLY B 1 127 ? -10.398 -9.93 -19.891 1 90.25 127 GLY B O 1
ATOM 2359 N N . ASP B 1 128 ? -12.469 -8.938 -20.016 1 93.25 128 ASP B N 1
ATOM 2360 C CA . ASP B 1 128 ? -11.969 -7.57 -20.078 1 93.25 128 ASP B CA 1
ATOM 2361 C C . ASP B 1 128 ? -12.148 -6.867 -18.734 1 93.25 128 ASP B C 1
ATOM 2363 O O . ASP B 1 128 ? -12.93 -5.918 -18.625 1 93.25 128 ASP B O 1
ATOM 2367 N N . VAL B 1 129 ? -11.5 -7.414 -17.734 1 95.56 129 VAL B N 1
ATOM 2368 C CA . VAL B 1 129 ? -11.586 -6.926 -16.359 1 95.56 129 VAL B CA 1
ATOM 2369 C C . VAL B 1 129 ? -10.188 -6.594 -15.844 1 95.56 129 VAL B C 1
ATOM 2371 O O . VAL B 1 129 ? -9.25 -7.383 -16.016 1 95.56 129 VAL B O 1
ATOM 2374 N N . ARG B 1 130 ? -9.938 -5.398 -15.328 1 96.69 130 ARG B N 1
ATOM 2375 C CA . ARG B 1 130 ? -8.617 -5.07 -14.82 1 96.69 130 ARG B CA 1
ATOM 2376 C C . ARG B 1 130 ? -8.297 -5.887 -13.57 1 96.69 130 ARG B C 1
ATOM 2378 O O . ARG B 1 130 ? -9.203 -6.262 -12.82 1 96.69 130 ARG B O 1
ATOM 2385 N N . ALA B 1 131 ? -7.086 -6.027 -13.25 1 98.56 131 ALA B N 1
ATOM 2386 C CA . ALA B 1 131 ? -6.641 -6.883 -12.156 1 98.56 131 ALA B CA 1
ATOM 2387 C C . ALA B 1 131 ? -6.84 -6.195 -10.805 1 98.56 131 ALA B C 1
ATOM 2389 O O . ALA B 1 131 ? -7.258 -6.828 -9.836 1 98.56 131 ALA B O 1
ATOM 2390 N N . GLY B 1 132 ? -6.566 -4.914 -10.742 1 98.69 132 GLY B N 1
ATOM 2391 C CA . GLY B 1 132 ? -6.641 -4.184 -9.484 1 98.69 132 GLY B CA 1
ATOM 2392 C C . GLY B 1 132 ? -7.945 -3.43 -9.312 1 98.69 132 GLY B C 1
ATOM 2393 O O . GLY B 1 132 ? -8.938 -3.723 -9.984 1 98.69 132 GLY B O 1
ATOM 2394 N N . TYR B 1 133 ? -7.969 -2.514 -8.328 1 98.81 133 TYR B N 1
ATOM 2395 C CA . TYR B 1 133 ? -9.125 -1.654 -8.086 1 98.81 133 TYR B CA 1
ATOM 2396 C C . TYR B 1 133 ? -9.375 -0.74 -9.281 1 98.81 133 TYR B C 1
ATOM 2398 O O . TYR B 1 133 ? -8.445 -0.165 -9.844 1 98.81 133 TYR B O 1
ATOM 2406 N N . ASP B 1 134 ? -10.609 -0.598 -9.68 1 97.19 134 ASP B N 1
ATOM 2407 C CA . ASP B 1 134 ? -10.992 0.487 -10.586 1 97.19 134 ASP B CA 1
ATOM 2408 C C . ASP B 1 134 ? -11.086 1.813 -9.836 1 97.19 134 ASP B C 1
ATOM 2410 O O . ASP B 1 134 ? -10.625 2.846 -10.328 1 97.19 134 ASP B O 1
ATOM 2414 N N . GLU B 1 135 ? -11.664 1.677 -8.68 1 98.56 135 GLU B N 1
ATOM 2415 C CA . GLU B 1 135 ? -11.883 2.836 -7.816 1 98.56 135 GLU B CA 1
ATOM 2416 C C . GLU B 1 135 ? -11.75 2.461 -6.344 1 98.56 135 GLU B C 1
ATOM 2418 O O . GLU B 1 135 ? -12.008 1.319 -5.961 1 98.56 135 GLU B O 1
ATOM 2423 N N . ILE B 1 136 ? -11.305 3.367 -5.578 1 98.94 136 ILE B N 1
ATOM 2424 C CA . ILE B 1 136 ? -11.266 3.303 -4.121 1 98.94 136 ILE B CA 1
ATOM 2425 C C . ILE B 1 136 ? -12.039 4.484 -3.537 1 98.94 136 ILE B C 1
ATOM 2427 O O . ILE B 1 136 ? -11.836 5.629 -3.941 1 98.94 136 ILE B O 1
ATOM 2431 N N . ASP B 1 137 ? -12.938 4.211 -2.639 1 98.94 137 ASP B N 1
ATOM 2432 C CA . ASP B 1 137 ? -13.695 5.254 -1.951 1 98.94 137 ASP B CA 1
ATOM 2433 C C . ASP B 1 137 ? -13.273 5.363 -0.487 1 98.94 137 ASP B C 1
ATOM 2435 O O . ASP B 1 137 ? -13.117 4.348 0.197 1 98.94 137 ASP B O 1
ATOM 2439 N N . CYS B 1 138 ? -13.102 6.551 -0.065 1 98.94 138 CYS B N 1
ATOM 2440 C CA . CYS B 1 138 ? -12.734 6.848 1.315 1 98.94 138 CYS B CA 1
ATOM 2441 C C . CYS B 1 138 ? -13.641 7.926 1.902 1 98.94 138 CYS B C 1
ATOM 2443 O O . CYS B 1 138 ? -13.953 8.914 1.235 1 98.94 138 CYS B O 1
ATOM 2445 N N . THR B 1 139 ? -14.109 7.742 3.061 1 98.94 139 THR B N 1
ATOM 2446 C CA . THR B 1 139 ? -14.648 8.836 3.867 1 98.94 139 THR B CA 1
ATOM 2447 C C . THR B 1 139 ? -13.625 9.305 4.895 1 98.94 139 THR B C 1
ATOM 2449 O O . THR B 1 139 ? -13.156 8.516 5.715 1 98.94 139 THR B O 1
ATOM 2452 N N . ALA B 1 140 ? -13.328 10.555 4.828 1 98.94 140 ALA B N 1
ATOM 2453 C CA . ALA B 1 140 ? -12.414 11.18 5.785 1 98.94 140 ALA B CA 1
ATOM 2454 C C . ALA B 1 140 ? -13.188 11.961 6.844 1 98.94 140 ALA B C 1
ATOM 2456 O O . ALA B 1 140 ? -13.734 13.031 6.559 1 98.94 140 ALA B O 1
ATOM 2457 N N . HIS B 1 141 ? -13.188 11.422 8.047 1 98.94 141 HIS B N 1
ATOM 2458 C CA . HIS B 1 141 ? -13.789 12.102 9.188 1 98.94 141 HIS B CA 1
ATOM 2459 C C . HIS B 1 141 ? -12.766 12.969 9.914 1 98.94 141 HIS B C 1
ATOM 2461 O O . HIS B 1 141 ? -11.766 12.461 10.43 1 98.94 141 HIS B O 1
ATOM 2467 N N . ILE B 1 142 ? -13.07 14.273 9.977 1 98.94 142 ILE B N 1
ATOM 2468 C CA . ILE B 1 142 ? -12.164 15.195 10.656 1 98.94 142 ILE B CA 1
ATOM 2469 C C . ILE B 1 142 ? -12.906 15.93 11.766 1 98.94 142 ILE B C 1
ATOM 2471 O O . ILE B 1 142 ? -13.852 16.688 11.492 1 98.94 142 ILE B O 1
ATOM 2475 N N . GLU B 1 143 ? -12.531 15.703 12.977 1 98.94 143 GLU B N 1
ATOM 2476 C CA . GLU B 1 143 ? -13.07 16.422 14.125 1 98.94 143 GLU B CA 1
ATOM 2477 C C . GLU B 1 143 ? -12.172 17.609 14.5 1 98.94 143 GLU B C 1
ATOM 2479 O O . GLU B 1 143 ? -10.992 17.422 14.797 1 98.94 143 GLU B O 1
ATOM 2484 N N . THR B 1 144 ? -12.711 18.75 14.516 1 98.75 144 THR B N 1
ATOM 2485 C CA . THR B 1 144 ? -11.945 19.969 14.742 1 98.75 144 THR B CA 1
ATOM 2486 C C . THR B 1 144 ? -12.883 21.125 15.07 1 98.75 144 THR B C 1
ATOM 2488 O O . THR B 1 144 ? -14.07 21.078 14.766 1 98.75 144 THR B O 1
ATOM 2491 N N . GLU B 1 145 ? -12.367 22.172 15.695 1 98.31 145 GLU B N 1
ATOM 2492 C CA . GLU B 1 145 ? -13.117 23.406 15.922 1 98.31 145 GLU B CA 1
ATOM 2493 C C . GLU B 1 145 ? -12.781 24.453 14.867 1 98.31 145 GLU B C 1
ATOM 2495 O O . GLU B 1 145 ? -13.367 25.547 14.859 1 98.31 145 GLU B O 1
ATOM 2500 N N . ALA B 1 146 ? -11.867 24.078 13.953 1 98.44 146 ALA B N 1
ATOM 2501 C CA . ALA B 1 146 ? -11.5 25.016 12.891 1 98.44 146 ALA B CA 1
ATOM 2502 C C . ALA B 1 146 ? -12.656 25.234 11.93 1 98.44 146 ALA B C 1
ATOM 2504 O O . ALA B 1 146 ? -13.539 24.391 11.797 1 98.44 146 ALA B O 1
ATOM 2505 N N . PRO B 1 147 ? -12.672 26.391 11.242 1 98.38 147 PRO B N 1
ATOM 2506 C CA . PRO B 1 147 ? -13.727 26.656 10.258 1 98.38 147 PRO B CA 1
ATOM 2507 C C . PRO B 1 147 ? -13.727 25.656 9.109 1 98.38 147 PRO B C 1
ATOM 2509 O O . PRO B 1 147 ? -12.664 25.219 8.664 1 98.38 147 PRO B O 1
ATOM 2512 N N . ASP B 1 148 ? -14.906 25.359 8.656 1 98.38 148 ASP B N 1
ATOM 2513 C CA . ASP B 1 148 ? -15.062 24.391 7.57 1 98.38 148 ASP B CA 1
ATOM 2514 C C . ASP B 1 148 ? -14.219 24.797 6.359 1 98.38 148 ASP B C 1
ATOM 2516 O O . ASP B 1 148 ? -13.594 23.938 5.723 1 98.38 148 ASP B O 1
ATOM 2520 N N . GLU B 1 149 ? -14.203 26 6.082 1 98.5 149 GLU B N 1
ATOM 2521 C CA . GLU B 1 149 ? -13.469 26.484 4.918 1 98.5 149 GLU B CA 1
ATOM 2522 C C . GLU B 1 149 ? -11.984 26.156 5.023 1 98.5 149 GLU B C 1
ATOM 2524 O O . GLU B 1 149 ? -11.352 25.797 4.031 1 98.5 149 GLU B O 1
ATOM 2529 N N . ALA B 1 150 ? -11.438 26.328 6.223 1 98.62 150 ALA B N 1
ATOM 2530 C CA . ALA B 1 150 ? -10.023 26.016 6.441 1 98.62 150 ALA B CA 1
ATOM 2531 C C . ALA B 1 150 ? -9.75 24.531 6.207 1 98.62 150 ALA B C 1
ATOM 2533 O O . ALA B 1 150 ? -8.711 24.172 5.652 1 98.62 150 ALA B O 1
ATOM 2534 N N . ILE B 1 151 ? -10.695 23.672 6.59 1 98.81 151 ILE B N 1
ATOM 2535 C CA . ILE B 1 151 ? -10.516 22.234 6.461 1 98.81 151 ILE B CA 1
ATOM 2536 C C . ILE B 1 151 ? -10.68 21.828 5 1 98.81 151 ILE B C 1
ATOM 2538 O O . ILE B 1 151 ? -9.992 20.922 4.523 1 98.81 151 ILE B O 1
ATOM 2542 N N . GLU B 1 152 ? -11.586 22.469 4.285 1 98.81 152 GLU B N 1
ATOM 2543 C CA . GLU B 1 152 ? -11.742 22.203 2.859 1 98.81 152 GLU B CA 1
ATOM 2544 C C . GLU B 1 152 ? -10.477 22.562 2.088 1 98.81 152 GLU B C 1
ATOM 2546 O O . GLU B 1 152 ? -10.062 21.828 1.19 1 98.81 152 GLU B O 1
ATOM 2551 N N . GLU B 1 153 ? -9.891 23.703 2.436 1 98.75 153 GLU B N 1
ATOM 2552 C CA . GLU B 1 153 ? -8.625 24.078 1.821 1 98.75 153 GLU B CA 1
ATOM 2553 C C . GLU B 1 153 ? -7.52 23.094 2.162 1 98.75 153 GLU B C 1
ATOM 2555 O O . GLU B 1 153 ? -6.711 22.734 1.302 1 98.75 153 GLU B O 1
ATOM 2560 N N . LEU B 1 154 ? -7.492 22.703 3.418 1 98.81 154 LEU B N 1
ATOM 2561 C CA . LEU B 1 154 ? -6.543 21.688 3.855 1 98.81 154 LEU B CA 1
ATOM 2562 C C . LEU B 1 154 ? -6.715 20.406 3.057 1 98.81 154 LEU B C 1
ATOM 2564 O O . LEU B 1 154 ? -5.73 19.797 2.623 1 98.81 154 LEU B O 1
ATOM 2568 N N . HIS B 1 155 ? -7.914 19.984 2.828 1 98.88 155 HIS B N 1
ATOM 2569 C CA . HIS B 1 155 ? -8.242 18.797 2.066 1 98.88 155 HIS B CA 1
ATOM 2570 C C . HIS B 1 155 ? -7.684 18.875 0.649 1 98.88 155 HIS B C 1
ATOM 2572 O O . HIS B 1 155 ? -7.117 17.891 0.145 1 98.88 155 HIS B O 1
ATOM 2578 N N . GLU B 1 156 ? -7.84 19.984 0.024 1 98.5 156 GLU B N 1
ATOM 2579 C CA . GLU B 1 156 ? -7.32 20.172 -1.327 1 98.5 156 GLU B CA 1
ATOM 2580 C C . GLU B 1 156 ? -5.793 20.094 -1.345 1 98.5 156 GLU B C 1
ATOM 2582 O O . GLU B 1 156 ? -5.207 19.516 -2.26 1 98.5 156 GLU B O 1
ATOM 2587 N N . GLU B 1 157 ? -5.191 20.672 -0.374 1 98.5 157 GLU B N 1
ATOM 2588 C CA . GLU B 1 157 ? -3.734 20.609 -0.265 1 98.5 157 GLU B CA 1
ATOM 2589 C C . GLU B 1 157 ? -3.256 19.172 -0.055 1 98.5 157 GLU B C 1
ATOM 2591 O O . GLU B 1 157 ? -2.242 18.766 -0.625 1 98.5 157 GLU B O 1
ATOM 2596 N N . VAL B 1 158 ? -3.955 18.453 0.77 1 98.75 158 VAL B N 1
ATOM 2597 C CA . VAL B 1 158 ? -3.623 17.062 1.054 1 98.75 158 VAL B CA 1
ATOM 2598 C C . VAL B 1 158 ? -3.684 16.234 -0.234 1 98.75 158 VAL B C 1
ATOM 2600 O O . VAL B 1 158 ? -2.779 15.445 -0.516 1 98.75 158 VAL B O 1
ATOM 2603 N N . ARG B 1 159 ? -4.68 16.422 -1.052 1 98.25 159 ARG B N 1
ATOM 2604 C CA . ARG B 1 159 ? -4.82 15.703 -2.311 1 98.25 159 ARG B CA 1
ATOM 2605 C C . ARG B 1 159 ? -3.664 16.016 -3.254 1 98.25 159 ARG B C 1
ATOM 2607 O O . ARG B 1 159 ? -3.264 15.172 -4.059 1 98.25 159 ARG B O 1
ATOM 2614 N N . GLN B 1 160 ? -3.098 17.188 -3.105 1 97.88 160 GLN B N 1
ATOM 2615 C CA . GLN B 1 160 ? -2.027 17.625 -3.994 1 97.88 160 GLN B CA 1
ATOM 2616 C C . GLN B 1 160 ? -0.669 17.125 -3.512 1 97.88 160 GLN B C 1
ATOM 2618 O O . GLN B 1 160 ? 0.271 17 -4.301 1 97.88 160 GLN B O 1
ATOM 2623 N N . THR B 1 161 ? -0.589 16.766 -2.191 1 98.75 161 THR B N 1
ATOM 2624 C CA . THR B 1 161 ? 0.754 16.609 -1.645 1 98.75 161 THR B CA 1
ATOM 2625 C C . THR B 1 161 ? 0.91 15.25 -0.978 1 98.75 161 THR B C 1
ATOM 2627 O O . THR B 1 161 ? 2.016 14.867 -0.593 1 98.75 161 THR B O 1
ATOM 2630 N N . SER B 1 162 ? -0.136 14.461 -0.826 1 98.88 162 SER B N 1
ATOM 2631 C CA . SER B 1 162 ? -0.049 13.133 -0.243 1 98.88 162 SER B CA 1
ATOM 2632 C C . SER B 1 162 ? 0.689 12.172 -1.169 1 98.88 162 SER B C 1
ATOM 2634 O O . SER B 1 162 ? 0.26 11.938 -2.301 1 98.88 162 SER B O 1
ATOM 2636 N N . PRO B 1 163 ? 1.75 11.547 -0.724 1 98.94 163 PRO B N 1
ATOM 2637 C CA . PRO B 1 163 ? 2.529 10.625 -1.555 1 98.94 163 PRO B CA 1
ATOM 2638 C C . PRO B 1 163 ? 1.688 9.477 -2.105 1 98.94 163 PRO B C 1
ATOM 2640 O O . PRO B 1 163 ? 1.772 9.156 -3.295 1 98.94 163 PRO B O 1
ATOM 2643 N N . LEU B 1 164 ? 0.86 8.867 -1.274 1 98.94 164 LEU B N 1
ATOM 2644 C CA . LEU B 1 164 ? 0.112 7.719 -1.771 1 98.94 164 LEU B CA 1
ATOM 2645 C C . LEU B 1 164 ? -1.08 8.172 -2.609 1 98.94 164 LEU B C 1
ATOM 2647 O O . LEU B 1 164 ? -1.476 7.48 -3.553 1 98.94 164 LEU B O 1
ATOM 2651 N N . TYR B 1 165 ? -1.717 9.352 -2.266 1 98.88 165 TYR B N 1
ATOM 2652 C CA . TYR B 1 165 ? -2.676 9.867 -3.236 1 98.88 165 TYR B CA 1
ATOM 2653 C C . TYR B 1 165 ? -2.037 10.008 -4.613 1 98.88 165 TYR B C 1
ATOM 2655 O O . TYR B 1 165 ? -2.609 9.57 -5.617 1 98.88 165 TYR B O 1
ATOM 2663 N N . ASP B 1 166 ? -0.88 10.617 -4.684 1 98.88 166 ASP B N 1
ATOM 2664 C CA . ASP B 1 166 ? -0.14 10.797 -5.926 1 98.88 166 ASP B CA 1
ATOM 2665 C C . ASP B 1 166 ? 0.125 9.453 -6.605 1 98.88 166 ASP B C 1
ATOM 2667 O O . ASP B 1 166 ? -0.165 9.281 -7.793 1 98.88 166 ASP B O 1
ATOM 2671 N N . ASN B 1 167 ? 0.641 8.461 -5.84 1 98.88 167 ASN B N 1
ATOM 2672 C CA . ASN B 1 167 ? 1.075 7.195 -6.422 1 98.88 167 ASN B CA 1
ATOM 2673 C C . ASN B 1 167 ? -0.11 6.363 -6.898 1 98.88 167 ASN B C 1
ATOM 2675 O O . ASN B 1 167 ? 0.026 5.547 -7.812 1 98.88 167 ASN B O 1
ATOM 2679 N N . VAL B 1 168 ? -1.306 6.543 -6.301 1 98.75 168 VAL B N 1
ATOM 2680 C CA . VAL B 1 168 ? -2.469 5.742 -6.664 1 98.75 168 VAL B CA 1
ATOM 2681 C C . VAL B 1 168 ? -3.209 6.402 -7.824 1 98.75 168 VAL B C 1
ATOM 2683 O O . VAL B 1 168 ? -3.736 5.719 -8.703 1 98.75 168 VAL B O 1
ATOM 2686 N N . THR B 1 169 ? -3.199 7.746 -7.895 1 98.69 169 THR B N 1
ATOM 2687 C CA . THR B 1 169 ? -3.99 8.445 -8.898 1 98.69 169 THR B CA 1
ATOM 2688 C C . THR B 1 169 ? -3.141 8.773 -10.125 1 98.69 169 THR B C 1
ATOM 2690 O O . THR B 1 169 ? -3.65 9.289 -11.125 1 98.69 169 THR B O 1
ATOM 2693 N N . ASN B 1 170 ? -1.847 8.484 -10.086 1 98.5 170 ASN B N 1
ATOM 2694 C CA . ASN B 1 170 ? -0.926 8.656 -11.203 1 98.5 170 ASN B CA 1
ATOM 2695 C C . ASN B 1 170 ? -0.062 7.422 -11.422 1 98.5 170 ASN B C 1
ATOM 2697 O O . ASN B 1 170 ? 0.157 6.641 -10.492 1 98.5 170 ASN B O 1
ATOM 2701 N N . GLN B 1 171 ? 0.518 7.285 -12.625 1 98.12 171 GLN B N 1
ATOM 2702 C CA . GLN B 1 171 ? 1.325 6.117 -12.961 1 98.12 171 GLN B CA 1
ATOM 2703 C C . GLN B 1 171 ? 2.68 6.164 -12.258 1 98.12 171 GLN B C 1
ATOM 2705 O O . GLN B 1 171 ? 3.297 7.227 -12.156 1 98.12 171 GLN B O 1
ATOM 2710 N N . VAL B 1 172 ? 3.084 5.094 -11.703 1 98.69 172 VAL B N 1
ATOM 2711 C CA . VAL B 1 172 ? 4.422 4.875 -11.172 1 98.69 172 VAL B CA 1
ATOM 2712 C C . VAL B 1 172 ? 5.164 3.857 -12.031 1 98.69 172 VAL B C 1
ATOM 2714 O O . VAL B 1 172 ? 4.59 2.846 -12.438 1 98.69 172 VAL B O 1
ATOM 2717 N N . ASP B 1 173 ? 6.379 4.09 -12.422 1 98.62 173 ASP B N 1
ATOM 2718 C CA . ASP B 1 173 ? 7.195 3.08 -13.094 1 98.62 173 ASP B CA 1
ATOM 2719 C C . ASP B 1 173 ? 7.613 1.977 -12.125 1 98.62 173 ASP B C 1
ATOM 2721 O O . ASP B 1 173 ? 8.461 2.193 -11.258 1 98.62 173 ASP B O 1
ATOM 2725 N N . LEU B 1 174 ? 7.012 0.828 -12.188 1 98.88 174 LEU B N 1
ATOM 2726 C CA . LEU B 1 174 ? 7.363 -0.326 -11.359 1 98.88 174 LEU B CA 1
ATOM 2727 C C . LEU B 1 174 ? 8.211 -1.319 -12.148 1 98.88 174 LEU B C 1
ATOM 2729 O O . LEU B 1 174 ? 7.695 -2.016 -13.031 1 98.88 174 LEU B O 1
ATOM 2733 N N . ASN B 1 175 ? 9.477 -1.376 -11.859 1 98.88 175 ASN B N 1
ATOM 2734 C CA . ASN B 1 175 ? 10.422 -2.264 -12.531 1 98.88 175 ASN B CA 1
ATOM 2735 C C . ASN B 1 175 ? 10.656 -3.539 -11.727 1 98.88 175 ASN B C 1
ATOM 2737 O O . ASN B 1 175 ? 11.148 -3.486 -10.594 1 98.88 175 ASN B O 1
ATOM 2741 N N . ILE B 1 176 ? 10.312 -4.652 -12.273 1 98.81 176 ILE B N 1
ATOM 2742 C CA . ILE B 1 176 ? 10.539 -5.934 -11.617 1 98.81 176 ILE B CA 1
ATOM 2743 C C . ILE B 1 176 ? 11.617 -6.715 -12.359 1 98.81 176 ILE B C 1
ATOM 2745 O O . ILE B 1 176 ? 11.359 -7.27 -13.438 1 98.81 176 ILE B O 1
ATOM 2749 N N . ASN B 1 177 ? 12.797 -6.723 -11.82 1 98.75 177 ASN B N 1
ATOM 2750 C CA . ASN B 1 177 ? 13.914 -7.48 -12.375 1 98.75 177 ASN B CA 1
ATOM 2751 C C . ASN B 1 177 ? 13.898 -8.93 -11.906 1 98.75 177 ASN B C 1
ATOM 2753 O O . ASN B 1 177 ? 14.047 -9.203 -10.711 1 98.75 177 ASN B O 1
ATOM 2757 N N . LEU B 1 178 ? 13.758 -9.883 -12.844 1 98.88 178 LEU B N 1
ATOM 2758 C CA . LEU B 1 178 ? 13.641 -11.305 -12.539 1 98.88 178 LEU B CA 1
ATOM 2759 C C . LEU B 1 178 ? 15.023 -11.945 -12.414 1 98.88 178 LEU B C 1
ATOM 2761 O O . LEU B 1 178 ? 15.867 -11.781 -13.297 1 98.88 178 LEU B O 1
ATOM 2765 N N . GLU B 1 179 ? 15.242 -12.562 -11.336 1 98.81 179 GLU B N 1
ATOM 2766 C CA . GLU B 1 179 ? 16.422 -13.398 -11.117 1 98.81 179 GLU B CA 1
ATOM 2767 C C . GLU B 1 179 ? 16.031 -14.836 -10.805 1 98.81 179 GLU B C 1
ATOM 2769 O O . GLU B 1 179 ? 15.5 -15.125 -9.727 1 98.81 179 GLU B O 1
ATOM 2774 N N . ILE B 1 180 ? 16.359 -15.758 -11.727 1 98.56 180 ILE B N 1
ATOM 2775 C CA . ILE B 1 180 ? 16.062 -17.172 -11.547 1 98.56 180 ILE B CA 1
ATOM 2776 C C . ILE B 1 180 ? 17.25 -17.875 -10.883 1 98.56 180 ILE B C 1
ATOM 2778 O O . ILE B 1 180 ? 18.391 -17.703 -11.305 1 98.56 180 ILE B O 1
ATOM 2782 N N . GLU B 1 181 ? 16.938 -18.516 -9.914 1 96.75 181 GLU B N 1
ATOM 2783 C CA . GLU B 1 181 ? 17.984 -19.172 -9.148 1 96.75 181 GLU B CA 1
ATOM 2784 C C . GLU B 1 181 ? 17.75 -20.688 -9.086 1 96.75 181 GLU B C 1
ATOM 2786 O O . GLU B 1 181 ? 16.609 -21.141 -9.094 1 96.75 181 GLU B O 1
#